Protein AF-T1BTX2-F1 (afdb_monomer)

Secondary structure (DSSP, 8-state):
--HHHHHHTT---SSHHHHHHHHHHHHHHHHHHHHHHHHHH-TTS----SSBTTBS-TTS-SSHHHHHHHHHHHHHHHHHHHHHHHTT--TT--SSSPP-TT--HHHHHHHGGGHHHHHHHHHHHHHT----HHHHEEE-TTS-EEE-HHHHHHHHHHHHHHHT-EEEETTEEEEHHHHHHHHHHHHHHHHHS--S----------S-SS---HHHHHHHHH--HHHHHHTT--HHHHHHHHHHHHTT------HHHHTTSPPGGG--

Structure (mmCIF, N/CA/C/O backbone):
data_AF-T1BTX2-F1
#
_entry.id   AF-T1BTX2-F1
#
loop_
_atom_site.group_PDB
_atom_site.id
_atom_site.type_symbol
_atom_site.label_atom_id
_atom_site.label_alt_id
_atom_site.label_comp_id
_atom_site.label_asym_id
_atom_site.label_entity_id
_atom_site.label_seq_id
_atom_site.pdbx_PDB_ins_code
_atom_site.Cartn_x
_atom_site.Cartn_y
_atom_site.Cartn_z
_atom_site.occupancy
_atom_site.B_iso_or_equiv
_atom_site.auth_seq_id
_atom_site.auth_comp_id
_atom_site.auth_asym_id
_atom_site.auth_atom_id
_atom_site.pdbx_PDB_model_num
ATOM 1 N N . PRO A 1 1 ? 11.830 22.359 9.819 1.00 50.19 1 PRO A N 1
ATOM 2 C CA . PRO A 1 1 ? 10.541 22.215 9.101 1.00 50.19 1 PRO A CA 1
ATOM 3 C C . PRO A 1 1 ? 10.500 20.885 8.342 1.00 50.19 1 PRO A C 1
ATOM 5 O O . PRO A 1 1 ? 11.459 20.567 7.645 1.00 50.19 1 PRO A O 1
ATOM 8 N N . ASP A 1 2 ? 9.433 20.107 8.525 1.00 67.69 2 ASP A N 1
ATOM 9 C CA . ASP A 1 2 ? 9.176 18.880 7.763 1.00 67.69 2 ASP A CA 1
ATOM 10 C C . ASP A 1 2 ? 9.224 19.206 6.252 1.00 67.69 2 ASP A C 1
ATOM 12 O O . ASP A 1 2 ? 8.459 20.069 5.803 1.00 67.69 2 ASP A O 1
ATOM 16 N N . PRO A 1 3 ? 10.144 18.601 5.473 1.00 63.97 3 PRO A N 1
ATOM 17 C CA . PRO A 1 3 ? 10.331 18.930 4.060 1.00 63.97 3 PRO A CA 1
ATOM 18 C C . PRO A 1 3 ? 9.060 18.709 3.232 1.00 63.97 3 PRO A C 1
ATOM 20 O O . PRO A 1 3 ? 8.871 19.397 2.233 1.00 63.97 3 PRO A O 1
ATOM 23 N N . ILE A 1 4 ? 8.170 17.812 3.667 1.00 68.81 4 ILE A N 1
ATOM 24 C CA . ILE A 1 4 ? 6.889 17.549 3.009 1.00 68.81 4 ILE A CA 1
ATOM 25 C C . ILE A 1 4 ? 5.902 18.689 3.288 1.00 68.81 4 ILE A C 1
ATOM 27 O O . ILE A 1 4 ? 5.251 19.185 2.370 1.00 68.81 4 ILE A O 1
ATOM 31 N N . ARG A 1 5 ? 5.830 19.167 4.539 1.00 65.12 5 ARG A N 1
ATOM 32 C CA . ARG A 1 5 ? 4.957 20.297 4.910 1.00 65.12 5 ARG A CA 1
ATOM 33 C C . ARG A 1 5 ? 5.366 21.597 4.225 1.00 65.12 5 ARG A C 1
ATOM 35 O O . ARG A 1 5 ? 4.498 22.367 3.841 1.00 65.12 5 ARG A O 1
ATOM 42 N N . LYS A 1 6 ? 6.667 21.808 4.014 1.00 69.88 6 LYS A N 1
ATOM 43 C CA . LYS A 1 6 ? 7.180 22.993 3.315 1.00 69.88 6 LYS A CA 1
ATOM 44 C C . LYS A 1 6 ? 6.736 23.050 1.843 1.00 69.88 6 LYS A C 1
ATOM 46 O O . LYS A 1 6 ? 6.407 24.118 1.346 1.00 69.88 6 LYS A O 1
ATOM 51 N N . GLU A 1 7 ? 6.703 21.914 1.147 1.00 66.75 7 GLU A N 1
ATOM 52 C CA . GLU A 1 7 ? 6.254 21.830 -0.259 1.00 66.75 7 GLU A CA 1
ATOM 53 C C . GLU A 1 7 ? 4.725 21.979 -0.405 1.00 66.75 7 GLU A C 1
ATOM 55 O O . GLU A 1 7 ? 4.222 22.434 -1.435 1.00 66.75 7 GLU A O 1
ATOM 60 N N . ALA A 1 8 ? 3.978 21.648 0.651 1.00 61.34 8 ALA A N 1
ATOM 61 C CA . ALA A 1 8 ? 2.526 21.793 0.723 1.00 61.34 8 ALA A CA 1
ATOM 62 C C . ALA A 1 8 ? 2.047 23.260 0.804 1.00 61.34 8 ALA A C 1
ATOM 64 O O . ALA A 1 8 ? 0.954 23.576 0.336 1.00 61.34 8 ALA A O 1
ATOM 65 N N . GLU A 1 9 ? 2.842 24.177 1.359 1.00 59.62 9 GLU A N 1
ATOM 66 C CA . GLU A 1 9 ? 2.422 25.565 1.632 1.00 59.62 9 GLU A CA 1
ATOM 67 C C . GLU A 1 9 ? 2.094 26.382 0.364 1.00 59.62 9 GLU A C 1
ATOM 69 O O . GLU A 1 9 ? 1.287 27.307 0.417 1.00 59.62 9 GLU A O 1
ATOM 74 N N . GLY A 1 10 ? 2.662 26.026 -0.794 1.00 56.59 10 GLY A N 1
ATOM 75 C CA . GLY A 1 10 ? 2.551 26.811 -2.030 1.00 56.59 10 GLY A CA 1
ATOM 76 C C . GLY A 1 10 ? 1.321 26.546 -2.909 1.00 56.59 10 GLY A C 1
ATOM 77 O O . GLY A 1 10 ? 1.318 26.998 -4.055 1.00 56.59 10 GLY A O 1
ATOM 78 N N . SER A 1 11 ? 0.337 25.766 -2.450 1.00 58.44 11 SER A N 1
ATOM 79 C CA . SER A 1 11 ? -0.834 25.365 -3.258 1.00 58.44 11 SER A CA 1
ATOM 80 C C . SER A 1 11 ? -2.127 25.538 -2.455 1.00 58.44 11 SER A C 1
ATOM 82 O O . SER A 1 11 ? -2.789 24.570 -2.096 1.00 58.44 11 SER A O 1
ATOM 84 N N . GLN A 1 12 ? -2.455 26.782 -2.105 1.00 57.47 12 GLN A N 1
ATOM 85 C CA . GLN A 1 12 ? -3.743 27.120 -1.499 1.00 57.47 12 GLN A CA 1
ATOM 86 C C . GLN A 1 12 ? -4.702 27.571 -2.601 1.00 57.47 12 GLN A C 1
ATOM 88 O O . GLN A 1 12 ? -4.530 28.638 -3.181 1.00 57.47 12 GLN A O 1
ATOM 93 N N . GLY A 1 13 ? -5.694 26.740 -2.899 1.00 65.62 13 GLY A N 1
ATOM 94 C CA . GLY A 1 13 ? -6.750 27.036 -3.860 1.00 65.62 13 GLY A CA 1
ATOM 95 C C . GLY A 1 13 ? -8.019 26.261 -3.521 1.00 65.62 13 GLY A C 1
ATOM 96 O O . GLY A 1 13 ? -8.003 25.372 -2.669 1.00 65.62 13 GLY A O 1
ATOM 97 N N . THR A 1 14 ? -9.136 26.640 -4.138 1.00 77.62 14 THR A N 1
ATOM 98 C CA . THR A 1 14 ? -10.467 26.072 -3.859 1.00 77.62 14 THR A CA 1
ATOM 99 C C . THR A 1 14 ? -10.952 25.115 -4.948 1.00 77.62 14 THR A C 1
ATOM 101 O O . THR A 1 14 ? -12.032 24.542 -4.809 1.00 77.62 14 THR A O 1
ATOM 104 N N . SER A 1 15 ? -10.181 24.921 -6.026 1.00 86.00 15 SER A N 1
ATOM 105 C CA . SER A 1 15 ? -10.555 24.027 -7.124 1.00 86.00 15 SER A CA 1
ATOM 106 C C . SER A 1 15 ? -10.013 22.603 -6.943 1.00 86.00 15 SER A C 1
ATOM 108 O O . SER A 1 15 ? -8.996 22.373 -6.286 1.00 86.00 15 SER A O 1
ATOM 110 N N . LEU A 1 16 ? -10.652 21.626 -7.599 1.00 84.69 16 LEU A N 1
ATOM 111 C CA . LEU A 1 16 ? -10.143 20.246 -7.674 1.00 84.69 16 LEU A CA 1
ATOM 112 C C . LEU A 1 16 ? -8.751 20.170 -8.316 1.00 84.69 16 LEU A C 1
ATOM 114 O O . LEU A 1 16 ? -7.944 19.313 -7.960 1.00 84.69 16 LEU A O 1
ATOM 118 N N . ASN A 1 17 ? -8.451 21.072 -9.254 1.00 84.88 17 ASN A N 1
ATOM 119 C CA . ASN A 1 17 ? -7.135 21.132 -9.874 1.00 84.88 17 ASN A CA 1
ATOM 120 C C . ASN A 1 17 ? -6.063 21.578 -8.868 1.00 84.88 17 ASN A C 1
ATOM 122 O O . ASN A 1 17 ? -4.982 20.998 -8.839 1.00 84.88 17 ASN A O 1
ATOM 126 N N . ASP A 1 18 ? -6.380 22.537 -7.994 1.00 85.31 18 ASP A N 1
ATOM 127 C CA . ASP A 1 18 ? -5.461 22.981 -6.939 1.00 85.31 18 ASP A CA 1
ATOM 128 C C . ASP A 1 18 ? -5.157 21.846 -5.956 1.00 85.31 18 ASP A C 1
ATOM 130 O O . ASP A 1 18 ? -3.999 21.650 -5.584 1.00 85.31 18 ASP A O 1
ATOM 134 N N . LEU A 1 19 ? -6.169 21.040 -5.605 1.00 84.88 19 LEU A N 1
ATOM 135 C CA . LEU A 1 19 ? -5.993 19.848 -4.772 1.00 84.88 19 LEU A CA 1
ATOM 136 C C . LEU A 1 19 ? -5.048 18.826 -5.426 1.00 84.88 19 LEU A C 1
ATOM 138 O O . LEU A 1 19 ? -4.147 18.312 -4.768 1.00 84.88 19 LEU A O 1
ATOM 142 N N . ARG A 1 20 ? -5.199 18.571 -6.730 1.00 83.00 20 ARG A N 1
ATOM 143 C CA . ARG A 1 20 ? -4.320 17.653 -7.481 1.00 83.00 20 ARG A CA 1
ATOM 144 C C . ARG A 1 20 ? -2.894 18.191 -7.617 1.00 83.00 20 ARG A C 1
ATOM 146 O O . ARG A 1 20 ? -1.934 17.422 -7.579 1.00 83.00 20 ARG A O 1
ATOM 153 N N . VAL A 1 21 ? -2.725 19.508 -7.757 1.00 85.75 21 VAL A N 1
ATOM 154 C CA . VAL A 1 21 ? -1.400 20.154 -7.756 1.00 85.75 21 VAL A CA 1
ATOM 155 C C . VAL A 1 21 ? -0.743 20.029 -6.382 1.00 85.75 21 VAL A C 1
ATOM 157 O O . VAL A 1 21 ? 0.436 19.675 -6.301 1.00 85.75 21 VAL A O 1
ATOM 160 N N . TYR A 1 22 ? -1.503 20.268 -5.312 1.00 85.38 22 TYR A N 1
ATOM 161 C CA . TYR A 1 22 ? -1.050 20.075 -3.938 1.00 85.38 22 TYR A CA 1
ATOM 162 C C . TYR A 1 22 ? -0.587 18.629 -3.706 1.00 85.38 22 TYR A C 1
ATOM 164 O O . TYR A 1 22 ? 0.548 18.402 -3.280 1.00 85.38 22 TYR A O 1
ATOM 172 N N . GLU A 1 23 ? -1.421 17.652 -4.071 1.00 85.81 23 GLU A N 1
ATOM 173 C CA . GLU A 1 23 ? -1.110 16.222 -3.992 1.00 85.81 23 GLU A CA 1
ATOM 174 C C . GLU A 1 23 ? 0.181 15.884 -4.751 1.00 85.81 23 GLU A C 1
ATOM 176 O O . GLU A 1 23 ? 1.073 15.228 -4.212 1.00 85.81 23 GLU A O 1
ATOM 181 N N . ALA A 1 24 ? 0.339 16.388 -5.980 1.00 85.19 24 ALA A N 1
ATOM 182 C CA . ALA A 1 24 ? 1.518 16.126 -6.798 1.00 85.19 24 ALA A CA 1
ATOM 183 C C . ALA A 1 24 ? 2.822 16.638 -6.157 1.00 85.19 24 ALA A C 1
ATOM 185 O O . ALA A 1 24 ? 3.841 15.940 -6.222 1.00 85.19 24 ALA A O 1
ATOM 186 N N . ARG A 1 25 ? 2.804 17.822 -5.526 1.00 87.00 25 ARG A N 1
ATOM 187 C CA . ARG A 1 25 ? 3.972 18.386 -4.822 1.00 87.00 25 ARG A CA 1
ATOM 188 C C . ARG A 1 25 ? 4.313 17.591 -3.566 1.00 87.00 25 ARG A C 1
ATOM 190 O O . ARG A 1 25 ? 5.469 17.213 -3.371 1.00 87.00 25 ARG A O 1
ATOM 197 N N . VAL A 1 26 ? 3.303 17.256 -2.761 1.00 88.44 26 VAL A N 1
ATOM 198 C CA . VAL A 1 26 ? 3.467 16.408 -1.570 1.00 88.44 26 VAL A CA 1
ATOM 199 C C . VAL A 1 26 ? 4.025 15.038 -1.957 1.00 88.44 26 VAL A C 1
ATOM 201 O O . VAL A 1 26 ? 4.984 14.565 -1.348 1.00 88.44 26 VAL A O 1
ATOM 204 N N . ALA A 1 27 ? 3.503 14.430 -3.023 1.00 88.38 27 ALA A N 1
ATOM 205 C CA . ALA A 1 27 ? 3.998 13.164 -3.543 1.00 88.38 27 ALA A CA 1
ATOM 206 C C . ALA A 1 27 ? 5.461 13.266 -4.006 1.00 88.38 27 ALA A C 1
ATOM 208 O O . ALA A 1 27 ? 6.251 12.362 -3.737 1.00 88.38 27 ALA A O 1
ATOM 209 N N . GLN A 1 28 ? 5.858 14.354 -4.674 1.00 87.56 28 GLN A N 1
ATOM 210 C CA . GLN A 1 28 ? 7.248 14.561 -5.092 1.00 87.56 28 GLN A CA 1
ATOM 211 C C . GLN A 1 28 ? 8.202 14.608 -3.890 1.00 87.56 28 GLN A C 1
ATOM 213 O O . GLN A 1 28 ? 9.242 13.942 -3.907 1.00 87.56 28 GLN A O 1
ATOM 218 N N . ALA A 1 29 ? 7.834 15.348 -2.841 1.00 89.50 29 ALA A N 1
ATOM 219 C CA . ALA A 1 29 ? 8.600 15.408 -1.600 1.00 89.50 29 ALA A CA 1
ATOM 220 C C . ALA A 1 29 ? 8.673 14.032 -0.918 1.00 89.50 29 ALA A C 1
ATOM 222 O O . ALA A 1 29 ? 9.761 13.566 -0.575 1.00 89.50 29 ALA A O 1
ATOM 223 N N . HIS A 1 30 ? 7.534 13.342 -0.806 1.00 91.81 30 HIS A N 1
ATOM 224 C CA . HIS A 1 30 ? 7.451 11.997 -0.243 1.00 91.81 30 HIS A CA 1
ATOM 225 C C . HIS A 1 30 ? 8.377 11.015 -0.972 1.00 91.81 30 HIS A C 1
ATOM 227 O O . HIS A 1 30 ? 9.208 10.369 -0.339 1.00 91.81 30 HIS A O 1
ATOM 233 N N . TRP A 1 31 ? 8.305 10.934 -2.305 1.00 92.75 31 TRP A N 1
ATOM 234 C CA . TRP A 1 31 ? 9.119 9.989 -3.077 1.00 92.75 31 TRP A CA 1
ATOM 235 C C . TRP A 1 31 ? 10.616 10.288 -3.011 1.00 92.75 31 TRP A C 1
ATOM 237 O O . TRP A 1 31 ? 11.418 9.355 -3.081 1.00 92.75 31 TRP A O 1
ATOM 247 N N . LYS A 1 32 ? 11.001 11.556 -2.829 1.00 91.31 32 LYS A N 1
ATOM 248 C CA . LYS A 1 32 ? 12.395 11.949 -2.595 1.00 91.31 32 LYS A CA 1
ATOM 249 C C . LYS A 1 32 ? 12.916 11.403 -1.265 1.00 91.31 32 LYS A C 1
ATOM 251 O O . LYS A 1 32 ? 14.020 10.866 -1.224 1.00 91.31 32 LYS A O 1
ATOM 256 N N . GLU A 1 33 ? 12.137 11.511 -0.191 1.00 92.12 33 GLU A N 1
ATOM 257 C CA . GLU A 1 33 ? 12.515 10.962 1.118 1.00 92.12 33 GLU A CA 1
ATOM 258 C C . GLU A 1 33 ? 12.440 9.427 1.135 1.00 92.12 33 GLU A C 1
ATOM 260 O O . GLU A 1 33 ? 13.355 8.762 1.625 1.00 92.12 33 GLU A O 1
ATOM 265 N N . TYR A 1 34 ? 11.423 8.845 0.494 1.00 93.75 34 TYR A N 1
ATOM 266 C CA . TYR A 1 34 ? 11.293 7.398 0.316 1.00 93.75 34 TYR A CA 1
ATOM 267 C C . TYR A 1 34 ? 12.508 6.808 -0.415 1.00 93.75 34 TYR A C 1
ATOM 269 O O . TYR A 1 34 ? 13.035 5.770 -0.017 1.00 93.75 34 TYR A O 1
ATOM 277 N N . ALA A 1 35 ? 13.013 7.490 -1.450 1.00 94.06 35 ALA A N 1
ATOM 278 C CA . ALA A 1 35 ? 14.204 7.054 -2.173 1.00 94.06 35 ALA A CA 1
ATOM 279 C C . ALA A 1 35 ? 15.451 6.990 -1.281 1.00 94.06 35 ALA A C 1
ATOM 281 O O . ALA A 1 35 ? 16.232 6.047 -1.406 1.00 94.06 35 ALA A O 1
ATOM 282 N N . LYS A 1 36 ? 15.616 7.924 -0.334 1.00 93.31 36 LYS A N 1
ATOM 283 C CA . LYS A 1 36 ? 16.716 7.870 0.645 1.00 93.31 36 LYS A CA 1
ATOM 284 C C . LYS A 1 36 ? 16.598 6.642 1.546 1.00 93.31 36 LYS A C 1
ATOM 286 O O . LYS A 1 36 ? 17.591 5.948 1.752 1.00 93.31 36 LYS A O 1
ATOM 291 N N . ALA A 1 37 ? 15.391 6.338 2.031 1.00 91.94 37 ALA A N 1
ATOM 292 C CA . ALA A 1 37 ? 15.144 5.145 2.842 1.00 91.94 37 ALA A CA 1
ATOM 293 C C . ALA A 1 37 ? 15.455 3.857 2.059 1.00 91.94 37 ALA A C 1
ATOM 295 O O . ALA A 1 37 ? 16.149 2.970 2.555 1.00 91.94 37 ALA A O 1
ATOM 296 N N . VAL A 1 38 ? 15.013 3.773 0.801 1.00 93.81 38 VAL A N 1
ATOM 297 C CA . VAL A 1 38 ? 15.314 2.633 -0.076 1.00 93.81 38 VAL A CA 1
ATOM 298 C C . VAL A 1 38 ? 16.811 2.519 -0.361 1.00 93.81 38 VAL A C 1
ATOM 300 O O . VAL A 1 38 ? 17.340 1.410 -0.328 1.00 93.81 38 VAL A O 1
ATOM 303 N N . ALA A 1 39 ? 17.511 3.627 -0.611 1.00 92.81 39 ALA A N 1
ATOM 304 C CA . ALA A 1 39 ? 18.953 3.628 -0.845 1.00 92.81 39 ALA A CA 1
ATOM 305 C C . ALA A 1 39 ? 19.735 3.155 0.390 1.00 92.81 39 ALA A C 1
ATOM 307 O O . ALA A 1 39 ? 20.673 2.374 0.244 1.00 92.81 39 ALA A O 1
ATOM 308 N N . ALA A 1 40 ? 19.313 3.554 1.594 1.00 91.06 40 ALA A N 1
ATOM 309 C CA . ALA A 1 40 ? 19.913 3.095 2.846 1.00 91.06 40 ALA A CA 1
ATOM 310 C C . ALA A 1 40 ? 19.723 1.582 3.061 1.00 91.06 40 ALA A C 1
ATOM 312 O O . ALA A 1 40 ? 20.655 0.888 3.456 1.00 91.06 40 ALA A O 1
ATOM 313 N N . LEU A 1 41 ? 18.534 1.051 2.757 1.00 88.81 41 LEU A N 1
ATOM 314 C CA . LEU A 1 41 ? 18.230 -0.377 2.918 1.00 88.81 41 LEU A CA 1
ATOM 315 C C . LEU A 1 41 ? 18.830 -1.244 1.803 1.00 88.81 41 LEU A C 1
ATOM 317 O O . LEU A 1 41 ? 19.240 -2.382 2.033 1.00 88.81 41 LEU A O 1
ATOM 321 N N . ARG A 1 42 ? 18.838 -0.736 0.569 1.00 87.38 42 ARG A N 1
ATOM 322 C CA . ARG A 1 42 ? 19.261 -1.438 -0.648 1.00 87.38 42 ARG A CA 1
ATOM 323 C C . ARG A 1 42 ? 19.978 -0.465 -1.600 1.00 87.38 42 ARG A C 1
ATOM 325 O O . ARG A 1 42 ? 19.375 -0.017 -2.582 1.00 87.38 42 ARG A O 1
ATOM 332 N N . PRO A 1 43 ? 21.290 -0.222 -1.408 1.00 84.75 43 PRO A N 1
ATOM 333 C CA . PRO A 1 43 ? 22.060 0.730 -2.221 1.00 84.75 43 PRO A CA 1
ATOM 334 C C . PRO A 1 43 ? 22.050 0.437 -3.729 1.00 84.75 43 PRO A C 1
ATOM 336 O O . PRO A 1 43 ? 22.130 1.342 -4.550 1.00 84.75 43 PRO A O 1
ATOM 339 N N . LYS A 1 44 ? 21.907 -0.839 -4.114 1.00 84.25 44 LYS A N 1
ATOM 340 C CA . LYS A 1 44 ? 21.854 -1.300 -5.515 1.00 84.25 44 LYS A CA 1
ATOM 341 C C . LYS A 1 44 ? 20.425 -1.528 -6.033 1.00 84.25 44 LYS A C 1
ATOM 343 O O . LYS A 1 44 ? 20.227 -2.294 -6.975 1.00 84.25 44 LYS A O 1
ATOM 348 N N . SER A 1 45 ? 19.416 -0.922 -5.404 1.00 83.75 45 SER A N 1
ATOM 349 C CA . SER A 1 45 ? 18.011 -1.049 -5.827 1.00 83.75 45 SER A CA 1
ATOM 350 C C . SER A 1 45 ? 17.747 -0.411 -7.195 1.00 83.75 45 SER A C 1
ATOM 352 O O . SER A 1 45 ? 16.953 -0.942 -7.972 1.00 83.75 45 SER A O 1
ATOM 354 N N . GLY A 1 46 ? 18.436 0.696 -7.499 1.00 85.94 46 GLY A N 1
ATOM 355 C CA . GLY A 1 46 ? 18.188 1.511 -8.690 1.00 85.94 46 GLY A CA 1
ATOM 356 C C . GLY A 1 46 ? 16.915 2.361 -8.602 1.00 85.94 46 GLY A C 1
ATOM 357 O O . GLY A 1 46 ? 16.506 2.935 -9.606 1.00 85.94 46 GLY A O 1
ATOM 358 N N . PHE A 1 47 ? 16.283 2.438 -7.426 1.00 91.00 47 PHE A N 1
ATOM 359 C CA . PHE A 1 47 ? 15.092 3.255 -7.213 1.00 91.00 47 PHE A CA 1
ATOM 360 C C . PHE A 1 47 ? 15.480 4.724 -7.012 1.00 91.00 47 PHE A C 1
ATOM 362 O O . PHE A 1 47 ? 16.208 5.054 -6.078 1.00 91.00 47 PHE A O 1
ATOM 369 N N . VAL A 1 48 ? 14.973 5.599 -7.882 1.00 87.31 48 VAL A N 1
ATOM 370 C CA . VAL A 1 48 ? 15.207 7.054 -7.817 1.00 87.31 48 VAL A CA 1
ATOM 371 C C . VAL A 1 48 ? 13.930 7.794 -7.435 1.00 87.31 48 VAL A C 1
ATOM 373 O O . VAL A 1 48 ? 13.950 8.669 -6.576 1.00 87.31 48 VAL A O 1
ATOM 376 N N . SER A 1 49 ? 12.811 7.456 -8.076 1.00 89.00 49 SER A N 1
ATOM 377 C CA . SER A 1 49 ? 11.492 7.990 -7.744 1.00 89.00 49 SER A CA 1
ATOM 378 C C . SER A 1 49 ? 10.390 7.104 -8.337 1.00 89.00 49 SER A C 1
ATOM 380 O O . SER A 1 49 ? 10.666 6.153 -9.076 1.00 89.00 49 SER A O 1
ATOM 382 N N . ARG A 1 50 ? 9.126 7.433 -8.049 1.00 86.06 50 ARG A N 1
ATOM 383 C CA . ARG A 1 50 ? 7.957 6.757 -8.627 1.00 86.06 50 ARG A CA 1
ATOM 384 C C . ARG A 1 50 ? 7.805 6.976 -10.138 1.00 86.06 50 ARG A C 1
ATOM 386 O O . ARG A 1 50 ? 7.337 6.077 -10.833 1.00 86.06 50 ARG A O 1
ATOM 393 N N . ARG A 1 51 ? 8.201 8.153 -10.641 1.00 72.56 51 ARG A N 1
ATOM 394 C CA . ARG A 1 51 ? 8.193 8.505 -12.071 1.00 72.56 51 ARG A CA 1
ATOM 395 C C . ARG A 1 51 ? 9.611 8.416 -12.633 1.00 72.56 51 ARG A C 1
ATOM 397 O O . ARG A 1 51 ? 10.536 9.025 -12.100 1.00 72.56 51 ARG A O 1
ATOM 404 N N . SER A 1 52 ? 9.794 7.686 -13.730 1.00 56.56 52 SER A N 1
ATOM 405 C CA . SER A 1 52 ? 11.046 7.757 -14.487 1.00 56.56 52 SER A CA 1
ATOM 406 C C . SER A 1 52 ? 10.938 8.890 -15.514 1.00 56.56 52 SER A C 1
ATOM 408 O O . SER A 1 52 ? 9.966 8.906 -16.268 1.00 56.56 52 SER A O 1
ATOM 410 N N . PRO A 1 53 ? 11.910 9.815 -15.601 1.00 48.84 53 PRO A N 1
ATOM 411 C CA . PRO A 1 53 ? 11.923 10.859 -16.630 1.00 48.84 53 PRO A CA 1
ATOM 412 C C . PRO A 1 53 ? 11.854 10.302 -18.061 1.00 48.84 53 PRO A C 1
ATOM 414 O O . PRO A 1 53 ? 11.319 10.954 -18.949 1.00 48.84 53 PRO A O 1
ATOM 417 N N . GLN A 1 54 ? 12.347 9.078 -18.283 1.00 47.72 54 GLN A N 1
ATOM 418 C CA . GLN A 1 54 ? 12.290 8.399 -19.579 1.00 47.72 54 GLN A CA 1
ATOM 419 C C . GLN A 1 54 ? 10.947 7.703 -19.870 1.00 47.72 54 GLN A C 1
ATOM 421 O O . GLN A 1 54 ? 10.739 7.252 -20.996 1.00 47.72 54 GLN A O 1
ATOM 426 N N . ARG A 1 55 ? 10.037 7.552 -18.892 1.00 53.66 55 ARG A N 1
ATOM 427 C CA . ARG A 1 55 ? 8.780 6.795 -19.054 1.00 53.66 55 ARG A CA 1
ATOM 428 C C . ARG A 1 55 ? 7.626 7.471 -18.322 1.00 53.66 55 ARG A C 1
ATOM 430 O O . ARG A 1 55 ? 7.535 7.436 -17.100 1.00 53.66 55 ARG A O 1
ATOM 437 N N . SER A 1 56 ? 6.710 8.036 -19.104 1.00 46.84 56 SER A N 1
ATOM 438 C CA . SER A 1 56 ? 5.594 8.872 -18.635 1.00 46.84 56 SER A CA 1
ATOM 439 C C . SER A 1 56 ? 4.567 8.139 -17.743 1.00 46.84 56 SER A C 1
ATOM 441 O O . SER A 1 56 ? 3.839 8.789 -16.997 1.00 46.84 56 SER A O 1
ATOM 443 N N . TRP A 1 57 ? 4.526 6.799 -17.752 1.00 55.62 57 TRP A N 1
ATOM 444 C CA . TRP A 1 57 ? 3.518 6.015 -17.025 1.00 55.62 57 TRP A CA 1
ATOM 445 C C . TRP A 1 57 ? 4.088 5.255 -15.820 1.00 55.62 57 TRP A C 1
ATOM 447 O O . TRP A 1 57 ? 4.948 4.386 -15.970 1.00 55.62 57 TRP A O 1
ATOM 457 N N . ASN A 1 58 ? 3.498 5.484 -14.641 1.00 56.25 58 ASN A N 1
ATOM 458 C CA . ASN A 1 58 ? 3.820 4.812 -13.369 1.00 56.25 58 ASN A CA 1
ATOM 459 C C . ASN A 1 58 ? 3.722 3.269 -13.426 1.00 56.25 58 ASN A C 1
ATOM 461 O O . ASN A 1 58 ? 4.333 2.570 -12.613 1.00 56.25 58 ASN A O 1
ATOM 465 N N . ASN A 1 59 ? 2.983 2.728 -14.401 1.00 57.88 59 ASN A N 1
ATOM 466 C CA . ASN A 1 59 ? 2.778 1.287 -14.591 1.00 57.88 59 ASN A CA 1
ATOM 467 C C . ASN A 1 59 ? 3.962 0.600 -15.300 1.00 57.88 59 ASN A C 1
ATOM 469 O O . ASN A 1 59 ? 4.033 -0.628 -15.345 1.00 57.88 59 ASN A O 1
ATOM 473 N N . SER A 1 60 ? 4.924 1.375 -15.806 1.00 66.56 60 SER A N 1
ATOM 474 C CA . SER A 1 60 ? 6.135 0.878 -16.465 1.00 66.56 60 SER A CA 1
ATOM 475 C C . SER A 1 60 ? 7.307 0.860 -15.485 1.00 66.56 60 SER A C 1
ATOM 477 O O . SER A 1 60 ? 8.178 1.728 -15.518 1.00 66.56 60 SER A O 1
ATOM 479 N N . ALA A 1 61 ? 7.318 -0.117 -14.574 1.00 76.94 61 ALA A N 1
ATOM 480 C CA . ALA A 1 61 ? 8.369 -0.234 -13.566 1.00 76.94 61 ALA A CA 1
ATOM 481 C C . ALA A 1 61 ? 9.747 -0.454 -14.216 1.00 76.94 61 ALA A C 1
ATOM 483 O O . ALA A 1 61 ? 9.972 -1.460 -14.889 1.00 76.94 61 ALA A O 1
ATOM 484 N N . ALA A 1 62 ? 10.674 0.480 -13.995 1.00 83.38 62 ALA A N 1
ATOM 485 C CA . ALA A 1 62 ? 12.063 0.375 -14.449 1.00 83.38 62 ALA A CA 1
ATOM 486 C C . ALA A 1 62 ? 12.965 -0.360 -13.438 1.00 83.38 62 ALA A C 1
ATOM 488 O O . ALA A 1 62 ? 14.064 -0.802 -13.773 1.00 83.38 62 ALA A O 1
ATOM 489 N N . ASP A 1 63 ? 12.492 -0.522 -12.202 1.00 90.44 63 ASP A N 1
ATOM 490 C CA . ASP A 1 63 ? 13.234 -1.125 -11.104 1.00 90.44 63 ASP A CA 1
ATOM 491 C C . ASP A 1 63 ? 12.346 -2.054 -10.244 1.00 90.44 63 ASP A C 1
ATOM 493 O O . ASP A 1 63 ? 11.113 -1.959 -10.278 1.00 90.44 63 ASP A O 1
ATOM 497 N N . PRO A 1 64 ? 12.961 -2.973 -9.474 1.00 92.94 64 PRO A N 1
ATOM 498 C CA . PRO A 1 64 ? 12.255 -3.893 -8.585 1.00 92.94 64 PRO A CA 1
ATOM 499 C C . PRO A 1 64 ? 11.340 -3.218 -7.560 1.00 92.94 64 PRO A C 1
ATOM 501 O O . PRO A 1 64 ? 10.268 -3.747 -7.275 1.00 92.94 64 PRO A O 1
ATOM 504 N N . THR A 1 65 ? 11.727 -2.062 -7.016 1.00 94.88 65 THR A N 1
ATOM 505 C CA . THR A 1 65 ? 10.943 -1.360 -5.992 1.00 94.88 65 THR A CA 1
ATOM 506 C C . THR A 1 65 ? 9.655 -0.808 -6.591 1.00 94.88 65 THR A C 1
ATOM 508 O O . THR A 1 65 ? 8.580 -1.052 -6.050 1.00 94.88 65 THR A O 1
ATOM 511 N N . ASN A 1 66 ? 9.727 -0.156 -7.754 1.00 94.12 66 ASN A N 1
ATOM 512 C CA . ASN A 1 66 ? 8.540 0.280 -8.488 1.00 94.12 66 ASN A CA 1
ATOM 513 C C . ASN A 1 66 ? 7.650 -0.903 -8.908 1.00 94.12 66 ASN A C 1
ATOM 515 O O . ASN A 1 66 ? 6.427 -0.781 -8.875 1.00 94.12 66 ASN A O 1
ATOM 519 N N . ALA A 1 67 ? 8.227 -2.058 -9.257 1.00 94.31 67 ALA A N 1
ATOM 520 C CA . ALA A 1 67 ? 7.446 -3.257 -9.571 1.00 94.31 67 ALA A CA 1
ATOM 521 C C . ALA A 1 67 ? 6.678 -3.786 -8.344 1.00 94.31 67 ALA A C 1
ATOM 523 O O . ALA A 1 67 ? 5.511 -4.158 -8.465 1.00 94.31 67 ALA A O 1
ATOM 524 N N . LEU A 1 68 ? 7.307 -3.777 -7.163 1.00 96.50 68 LEU A N 1
ATOM 525 C CA . LEU A 1 68 ? 6.659 -4.127 -5.895 1.00 96.50 68 LEU A CA 1
ATOM 526 C C . LEU A 1 68 ? 5.551 -3.127 -5.535 1.00 96.50 68 LEU A C 1
ATOM 528 O O . LEU A 1 68 ? 4.448 -3.549 -5.203 1.00 96.50 68 LEU A O 1
ATOM 532 N N . LEU A 1 69 ? 5.814 -1.820 -5.656 1.00 96.62 69 LEU A N 1
ATOM 533 C CA . LEU A 1 69 ? 4.823 -0.768 -5.402 1.00 96.62 69 LEU A CA 1
ATOM 534 C C . LEU A 1 69 ? 3.613 -0.898 -6.337 1.00 96.62 69 LEU A C 1
ATOM 536 O O . LEU A 1 69 ? 2.484 -0.907 -5.861 1.00 96.62 69 LEU A O 1
ATOM 540 N N . ASN A 1 70 ? 3.830 -1.071 -7.648 1.00 94.75 70 ASN A N 1
ATOM 541 C CA . ASN A 1 70 ? 2.754 -1.285 -8.627 1.00 94.75 70 ASN A CA 1
ATOM 542 C C . ASN A 1 70 ? 1.854 -2.453 -8.225 1.00 94.75 70 ASN A C 1
ATOM 544 O O . ASN A 1 70 ? 0.630 -2.331 -8.219 1.00 94.75 70 ASN A O 1
ATOM 548 N N . TYR A 1 71 ? 2.474 -3.582 -7.881 1.00 96.38 71 TYR A N 1
ATOM 549 C CA . TYR A 1 71 ? 1.746 -4.782 -7.501 1.00 96.38 71 TYR A CA 1
ATOM 550 C C . TYR A 1 71 ? 0.971 -4.583 -6.194 1.00 96.38 71 TYR A C 1
ATOM 552 O O . TYR A 1 71 ? -0.205 -4.924 -6.117 1.00 96.38 71 TYR A O 1
ATOM 560 N N . GLY A 1 72 ? 1.600 -3.981 -5.181 1.00 97.50 72 GLY A N 1
ATOM 561 C CA . GLY A 1 72 ? 0.957 -3.709 -3.899 1.00 97.50 72 GLY A CA 1
ATOM 562 C C . GLY A 1 72 ? -0.213 -2.730 -4.006 1.00 97.50 72 GLY A C 1
ATOM 563 O O . GLY A 1 72 ? -1.267 -2.987 -3.431 1.00 97.50 72 GLY A O 1
ATOM 564 N N . TYR A 1 73 ? -0.078 -1.661 -4.796 1.00 96.81 73 TYR A N 1
ATOM 565 C CA . TYR A 1 73 ? -1.184 -0.735 -5.045 1.00 96.81 73 TYR A CA 1
ATOM 566 C C . TYR A 1 73 ? -2.324 -1.388 -5.821 1.00 96.81 73 TYR A C 1
ATOM 568 O O . TYR A 1 73 ? -3.473 -1.119 -5.510 1.00 96.81 73 TYR A O 1
ATOM 576 N N . SER A 1 74 ? -2.032 -2.303 -6.751 1.00 95.50 74 SER A N 1
ATOM 577 C CA . SER A 1 74 ? -3.084 -3.055 -7.453 1.00 95.50 74 SER A CA 1
ATOM 578 C C . SER A 1 74 ? -3.903 -3.928 -6.488 1.00 95.50 74 SER A C 1
ATOM 580 O O . SER A 1 74 ? -5.111 -4.086 -6.652 1.00 95.50 74 SER A O 1
ATOM 582 N N . LEU A 1 75 ? -3.263 -4.486 -5.452 1.00 96.62 75 LEU A N 1
ATOM 583 C CA . LEU A 1 75 ? -3.959 -5.240 -4.403 1.00 96.62 75 LEU A CA 1
ATOM 584 C C . LEU A 1 75 ? -4.806 -4.329 -3.507 1.00 96.62 75 LEU A C 1
ATOM 586 O O . LEU A 1 75 ? -5.935 -4.689 -3.178 1.00 96.62 75 LEU A O 1
ATOM 590 N N . LEU A 1 76 ? -4.286 -3.153 -3.140 1.00 97.00 76 LEU A N 1
ATOM 591 C CA . LEU A 1 76 ? -5.042 -2.156 -2.379 1.00 97.00 76 LEU A CA 1
ATOM 592 C C . LEU A 1 76 ? -6.253 -1.645 -3.175 1.00 97.00 76 LEU A C 1
ATOM 594 O O . LEU A 1 76 ? -7.361 -1.639 -2.649 1.00 97.00 76 LEU A O 1
ATOM 598 N N . GLU A 1 77 ? -6.065 -1.309 -4.452 1.00 96.00 77 GLU A N 1
ATOM 599 C CA . GLU A 1 77 ? -7.139 -0.924 -5.375 1.00 96.00 77 GLU A CA 1
ATOM 600 C C . GLU A 1 77 ? -8.223 -2.005 -5.431 1.00 96.00 77 GLU A C 1
ATOM 602 O O . GLU A 1 77 ? -9.410 -1.701 -5.324 1.00 96.00 77 GLU A O 1
ATOM 607 N N . SER A 1 78 ? -7.830 -3.279 -5.547 1.00 95.38 78 SER A N 1
ATOM 608 C CA . SER A 1 78 ? -8.782 -4.391 -5.542 1.00 95.38 78 SER A CA 1
ATOM 609 C C . SER A 1 78 ? -9.585 -4.464 -4.240 1.00 95.38 78 SER A C 1
ATOM 611 O O . SER A 1 78 ? -10.781 -4.756 -4.292 1.00 95.38 78 SER A O 1
ATOM 613 N N . ALA A 1 79 ? -8.956 -4.209 -3.089 1.00 95.12 79 ALA A N 1
ATOM 614 C CA . ALA A 1 79 ? -9.630 -4.200 -1.793 1.00 95.12 79 ALA A CA 1
ATOM 615 C C . ALA A 1 79 ? -10.638 -3.043 -1.689 1.00 95.12 79 ALA A C 1
ATOM 617 O O . ALA A 1 79 ? -11.802 -3.287 -1.371 1.00 95.12 79 ALA A O 1
ATOM 618 N N . CYS A 1 80 ? -10.228 -1.818 -2.041 1.00 96.00 80 CYS A N 1
ATOM 619 C CA . CYS A 1 80 ? -11.111 -0.649 -2.078 1.00 96.00 80 CYS A CA 1
ATOM 620 C C . CYS A 1 80 ? -12.281 -0.873 -3.042 1.00 96.00 80 CYS A C 1
ATOM 622 O O . CYS A 1 80 ? -13.435 -0.735 -2.660 1.00 96.00 80 CYS A O 1
ATOM 624 N N . ARG A 1 81 ? -12.018 -1.322 -4.275 1.00 95.69 81 ARG A N 1
ATOM 625 C CA . ARG A 1 81 ? -13.073 -1.595 -5.262 1.00 95.69 81 ARG A CA 1
ATOM 626 C C . ARG A 1 81 ? -14.075 -2.635 -4.765 1.00 95.69 81 ARG A C 1
ATOM 628 O O . ARG A 1 81 ? -15.278 -2.450 -4.934 1.00 95.69 81 ARG A O 1
ATOM 635 N N . SER A 1 82 ? -13.597 -3.715 -4.146 1.00 95.31 82 SER A N 1
ATOM 636 C CA . SER A 1 82 ? -14.476 -4.732 -3.562 1.00 95.31 82 SER A CA 1
ATOM 637 C C . SER A 1 82 ? -15.371 -4.144 -2.471 1.00 95.31 82 SER A C 1
ATOM 639 O O . SER A 1 82 ? -16.542 -4.507 -2.376 1.00 95.31 82 SER A O 1
ATOM 641 N N . ALA A 1 83 ? -14.832 -3.249 -1.647 1.00 95.19 83 ALA A N 1
ATOM 642 C CA . ALA A 1 83 ? -15.568 -2.639 -0.556 1.00 95.19 83 ALA A CA 1
ATOM 643 C C . ALA A 1 83 ? -16.572 -1.574 -1.042 1.00 95.19 83 ALA A C 1
ATOM 645 O O . ALA A 1 83 ? -17.714 -1.590 -0.584 1.00 95.19 83 ALA A O 1
ATOM 646 N N . ILE A 1 84 ? -16.220 -0.771 -2.051 1.00 96.50 84 ILE A N 1
ATOM 647 C CA . ILE A 1 84 ? -17.126 0.156 -2.755 1.00 96.50 84 ILE A CA 1
ATOM 648 C C . ILE A 1 84 ? -18.359 -0.582 -3.290 1.00 96.50 84 ILE A C 1
ATOM 650 O O . ILE A 1 84 ? -19.493 -0.210 -2.986 1.00 96.50 84 ILE A O 1
ATOM 654 N N . VAL A 1 85 ? -18.148 -1.670 -4.040 1.00 96.19 85 VAL A N 1
ATOM 655 C CA . VAL A 1 85 ? -19.253 -2.465 -4.601 1.00 96.19 85 VAL A CA 1
ATOM 656 C C . VAL A 1 85 ? -20.100 -3.083 -3.486 1.00 96.19 85 VAL A C 1
ATOM 658 O O . VAL A 1 85 ? -21.324 -3.121 -3.592 1.00 96.19 85 VAL A O 1
ATOM 661 N N . SER A 1 86 ? -19.480 -3.512 -2.380 1.00 96.38 86 SER A N 1
ATOM 662 C CA . SER A 1 86 ? -20.202 -4.116 -1.250 1.00 96.38 86 SER A CA 1
ATOM 663 C C . SER A 1 86 ? -21.188 -3.167 -0.558 1.00 96.38 86 SER A C 1
ATOM 665 O O . SER A 1 86 ? -22.139 -3.632 0.068 1.00 96.38 86 SER A O 1
ATOM 667 N N . VAL A 1 87 ? -20.980 -1.850 -0.676 1.00 95.94 87 VAL A N 1
ATOM 668 C CA . VAL A 1 87 ? -21.867 -0.818 -0.112 1.00 95.94 87 VAL A CA 1
ATOM 669 C C . VAL A 1 87 ? -22.805 -0.202 -1.155 1.00 95.94 87 VAL A C 1
ATOM 671 O O . VAL A 1 87 ? -23.528 0.740 -0.841 1.00 95.94 87 VAL A O 1
ATOM 674 N N . GLY A 1 88 ? -22.813 -0.733 -2.383 1.00 95.56 88 GLY A N 1
ATOM 675 C CA . GLY A 1 88 ? -23.703 -0.299 -3.463 1.00 95.56 88 GLY A CA 1
ATOM 676 C C . GLY A 1 88 ? -23.272 0.984 -4.178 1.00 95.56 88 GLY A C 1
ATOM 677 O O . GLY A 1 88 ? -24.078 1.574 -4.893 1.00 95.56 88 GLY A O 1
ATOM 678 N N . LEU A 1 89 ? -22.026 1.429 -3.996 1.00 95.56 89 LEU A N 1
ATOM 679 C CA . LEU A 1 89 ? -21.474 2.570 -4.728 1.00 95.56 89 LEU A CA 1
ATOM 680 C C . LEU A 1 89 ? -20.901 2.125 -6.084 1.00 95.56 89 LEU A C 1
ATOM 682 O O . LEU A 1 89 ? -20.521 0.967 -6.261 1.00 95.56 89 LEU A O 1
ATOM 686 N N . LEU A 1 90 ? -20.820 3.061 -7.035 1.00 94.62 90 LEU A N 1
ATOM 687 C CA . LEU A 1 90 ? -20.248 2.838 -8.366 1.00 94.62 90 LEU A CA 1
ATOM 688 C C . LEU A 1 90 ? -18.758 3.224 -8.378 1.00 94.62 90 LEU A C 1
ATOM 690 O O . LEU A 1 90 ? -18.449 4.410 -8.233 1.00 94.62 90 LEU A O 1
ATOM 694 N N . PRO A 1 91 ? -17.819 2.273 -8.562 1.00 94.88 91 PRO A N 1
ATOM 695 C CA . PRO A 1 91 ? -16.384 2.567 -8.586 1.00 94.88 91 PRO A CA 1
ATOM 696 C C . PRO A 1 91 ? -15.947 3.555 -9.681 1.00 94.88 91 PRO A C 1
ATOM 698 O O . PRO A 1 91 ? -14.883 4.169 -9.580 1.00 94.88 91 PRO A O 1
ATOM 701 N N . GLU A 1 92 ? -16.752 3.701 -10.731 1.00 94.31 92 GLU A N 1
ATOM 702 C CA . GLU A 1 92 ? -16.524 4.568 -11.887 1.00 94.31 92 GLU A CA 1
ATOM 703 C C . GLU A 1 92 ? -16.716 6.061 -11.576 1.00 94.31 92 GLU A C 1
ATOM 705 O O . GLU A 1 92 ? -16.271 6.900 -12.358 1.00 94.31 92 GLU A O 1
ATOM 710 N N . ILE A 1 93 ? -17.356 6.410 -10.451 1.00 92.62 93 ILE A N 1
ATOM 711 C CA . ILE A 1 93 ? -17.712 7.793 -10.098 1.00 92.62 93 ILE A CA 1
ATOM 712 C C . ILE A 1 93 ? -16.860 8.273 -8.919 1.00 92.62 93 ILE A C 1
ATOM 71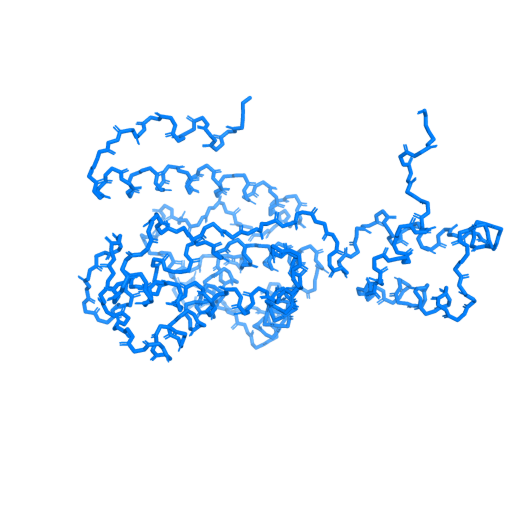4 O O . ILE A 1 93 ? -17.209 8.060 -7.761 1.00 92.62 93 ILE A O 1
ATOM 718 N N . GLY A 1 94 ? -15.738 8.928 -9.226 1.00 91.81 94 GLY A N 1
ATOM 719 C CA . GLY A 1 94 ? -14.868 9.569 -8.237 1.00 91.81 94 GLY A CA 1
ATOM 720 C C . GLY A 1 94 ? -15.214 11.039 -7.995 1.00 91.81 94 GLY A C 1
ATOM 721 O O . GLY A 1 94 ? -15.927 11.671 -8.773 1.00 91.81 94 GLY A O 1
ATOM 722 N N . PHE A 1 95 ? -14.670 11.578 -6.911 1.00 91.00 95 PHE A N 1
ATOM 723 C CA . PHE A 1 95 ? -14.754 12.974 -6.496 1.00 91.00 95 PHE A CA 1
ATOM 724 C C . PHE A 1 95 ? -13.493 13.764 -6.863 1.00 91.00 95 PHE A C 1
ATOM 726 O O . PHE A 1 95 ? -13.602 14.923 -7.261 1.00 91.00 95 PHE A O 1
ATOM 733 N N . VAL A 1 96 ? -12.305 13.162 -6.715 1.00 88.25 96 VAL A N 1
ATOM 734 C CA . VAL A 1 96 ? -11.017 13.835 -6.974 1.00 88.25 96 VAL A CA 1
ATOM 735 C C . VAL A 1 96 ? -10.424 13.383 -8.303 1.00 88.25 96 VAL A C 1
ATOM 737 O O . VAL A 1 96 ? -10.013 14.213 -9.120 1.00 88.25 96 VAL A O 1
ATOM 740 N N . HIS A 1 97 ? -10.389 12.073 -8.542 1.00 87.25 97 HIS A N 1
ATOM 741 C CA . HIS A 1 97 ? -9.882 11.514 -9.789 1.00 87.25 97 HIS A CA 1
ATOM 742 C C . HIS A 1 97 ? -10.908 11.612 -10.928 1.00 87.25 97 HIS A C 1
ATOM 744 O O . HIS A 1 97 ? -12.087 11.307 -10.767 1.00 87.25 97 HIS A O 1
ATOM 750 N N . GLU A 1 98 ? -10.436 11.998 -12.116 1.00 83.81 98 GLU A N 1
ATOM 751 C CA . GLU A 1 98 ? -11.276 12.123 -13.311 1.00 83.81 98 GLU A CA 1
ATOM 752 C C . GLU A 1 98 ? -11.871 10.780 -13.752 1.00 83.81 98 GLU A C 1
ATOM 754 O O . GLU A 1 98 ? -11.175 9.761 -13.848 1.00 83.81 98 GLU A O 1
ATOM 759 N N . VAL A 1 99 ? -13.154 10.819 -14.114 1.00 82.12 99 VAL A N 1
ATOM 760 C CA . VAL A 1 99 ? -13.852 9.709 -14.762 1.00 82.12 99 VAL A CA 1
ATOM 761 C C . VAL A 1 99 ? -13.250 9.476 -16.144 1.00 82.12 99 VAL A C 1
ATOM 763 O O . VAL A 1 99 ? -13.196 10.379 -16.976 1.00 82.12 99 VAL A O 1
ATOM 766 N N . ALA A 1 100 ? -12.802 8.250 -16.402 1.00 78.94 100 ALA A N 1
ATOM 767 C CA . ALA A 1 100 ? -12.313 7.848 -17.714 1.00 78.94 100 ALA A CA 1
ATOM 768 C C . ALA A 1 100 ? -12.679 6.385 -18.005 1.00 78.94 100 ALA A C 1
ATOM 770 O O . ALA A 1 100 ? -12.829 5.596 -17.067 1.00 78.94 100 ALA A O 1
ATOM 771 N N . PRO A 1 101 ? -12.775 5.990 -19.290 1.00 78.69 101 PRO A N 1
ATOM 772 C CA . PRO A 1 101 ? -13.066 4.612 -19.661 1.00 78.69 101 PRO A CA 1
ATOM 773 C C . PRO A 1 101 ? -12.084 3.629 -19.019 1.00 78.69 101 PRO A C 1
ATOM 775 O O . PRO A 1 101 ? -10.872 3.848 -19.036 1.00 78.69 101 PRO A O 1
ATOM 778 N N . SER A 1 102 ? -12.611 2.519 -18.496 1.00 79.75 102 SER A N 1
ATOM 779 C CA . SER A 1 102 ? -11.830 1.448 -17.852 1.00 79.75 102 SER A CA 1
ATOM 780 C C . SER A 1 102 ? -11.029 1.874 -16.610 1.00 79.75 102 SER A C 1
ATOM 782 O O . SER A 1 102 ? -10.077 1.187 -16.238 1.00 79.75 102 SER A O 1
ATOM 784 N N . LYS A 1 103 ? -11.390 2.993 -15.967 1.00 86.25 103 LYS A N 1
ATOM 785 C CA . LYS A 1 103 ? -10.829 3.419 -14.677 1.00 86.25 103 LYS A CA 1
ATOM 786 C C . LYS A 1 103 ? -11.876 3.344 -13.571 1.00 86.25 103 LYS A C 1
ATOM 788 O O . LYS A 1 103 ? -13.065 3.509 -13.821 1.00 86.25 103 LYS A O 1
ATOM 793 N N . PHE A 1 104 ? -11.396 3.172 -12.343 1.00 93.38 104 PHE A N 1
ATOM 794 C CA . PHE A 1 104 ? -12.213 3.166 -11.131 1.00 93.38 104 PHE A CA 1
ATOM 795 C C . PHE A 1 104 ? -11.803 4.340 -10.225 1.00 93.38 104 PHE A C 1
ATOM 797 O O . PHE A 1 104 ? -11.151 4.127 -9.203 1.00 93.38 104 PHE A O 1
ATOM 804 N N . PRO A 1 105 ? -12.097 5.597 -10.612 1.00 93.38 105 PRO A N 1
ATOM 805 C CA . PRO A 1 105 ? -11.642 6.786 -9.894 1.00 93.38 105 PRO A CA 1
ATOM 806 C C . PRO A 1 105 ? -12.084 6.825 -8.429 1.00 93.38 105 PRO A C 1
ATOM 808 O O . PRO A 1 105 ? -11.320 7.306 -7.601 1.00 93.38 105 PRO A O 1
ATOM 811 N N . LEU A 1 106 ? -13.234 6.249 -8.064 1.00 95.44 106 LEU A N 1
ATOM 812 C CA . LEU A 1 106 ? -13.624 6.178 -6.654 1.00 95.44 106 LEU A CA 1
ATOM 813 C C . LEU A 1 106 ? -12.705 5.251 -5.850 1.00 95.44 106 LEU A C 1
ATOM 815 O O . LEU A 1 106 ? -12.368 5.546 -4.706 1.00 95.44 106 LEU A O 1
ATOM 819 N N . ALA A 1 107 ? -12.251 4.150 -6.457 1.00 95.62 107 ALA A N 1
ATOM 820 C CA . ALA A 1 107 ? -11.238 3.295 -5.844 1.00 95.62 107 ALA A CA 1
ATOM 821 C C . ALA A 1 107 ? -9.900 4.036 -5.714 1.00 95.62 107 ALA A C 1
ATOM 823 O O . ALA A 1 107 ? -9.181 3.816 -4.742 1.00 95.62 107 ALA A O 1
ATOM 824 N N . TYR A 1 108 ? -9.587 4.942 -6.648 1.00 93.69 108 TYR A N 1
ATOM 825 C CA . TYR A 1 108 ? -8.406 5.797 -6.550 1.00 93.69 108 TYR A CA 1
ATOM 826 C C . TYR A 1 108 ? -8.522 6.858 -5.461 1.00 93.69 108 TYR A C 1
ATOM 828 O O . TYR A 1 108 ? -7.538 7.110 -4.783 1.00 93.69 108 TYR A O 1
ATOM 836 N N . ASP A 1 109 ? -9.700 7.427 -5.239 1.00 93.81 109 ASP A N 1
ATOM 837 C CA . ASP A 1 109 ? -9.921 8.364 -4.137 1.00 93.81 109 ASP A CA 1
ATOM 838 C C . ASP A 1 109 ? -9.819 7.655 -2.779 1.00 93.81 109 ASP A C 1
ATOM 840 O O . ASP A 1 109 ? -9.181 8.150 -1.849 1.00 93.81 109 ASP A O 1
ATOM 844 N N . LEU A 1 110 ? -10.418 6.466 -2.664 1.00 94.25 110 LEU A N 1
ATOM 845 C CA . LEU A 1 110 ? -10.514 5.739 -1.396 1.00 94.25 110 LEU A CA 1
ATOM 846 C C . LEU A 1 110 ? -9.265 4.926 -1.052 1.00 94.25 110 LEU A C 1
ATOM 848 O O . LEU A 1 110 ? -9.100 4.561 0.109 1.00 94.25 110 LEU A O 1
ATOM 852 N N . GLN A 1 111 ? -8.346 4.693 -1.996 1.00 94.19 111 GLN A N 1
ATOM 853 C CA . GLN A 1 111 ? -7.026 4.142 -1.663 1.00 94.19 111 GLN A CA 1
ATOM 854 C C . GLN A 1 111 ? -6.104 5.177 -1.004 1.00 94.19 111 GLN A C 1
ATOM 856 O O . GLN A 1 111 ? -5.220 4.768 -0.250 1.00 94.19 111 GLN A O 1
ATOM 861 N N . GLU A 1 112 ? -6.267 6.484 -1.271 1.00 92.94 112 GLU A N 1
ATOM 862 C CA . GLU A 1 112 ? -5.314 7.525 -0.843 1.00 92.94 112 GLU A CA 1
ATOM 863 C C . GLU A 1 112 ? -5.025 7.502 0.672 1.00 92.94 112 GLU A C 1
ATOM 865 O O . GLU A 1 112 ? -3.846 7.468 1.044 1.00 92.94 112 GLU A O 1
ATOM 870 N N . PRO A 1 113 ? -6.027 7.374 1.570 1.00 92.56 113 PRO A N 1
ATOM 871 C CA . PRO A 1 113 ? -5.786 7.290 3.015 1.00 92.56 113 PRO A CA 1
ATOM 872 C C . PRO A 1 113 ? -5.000 6.048 3.465 1.00 92.56 113 PRO A C 1
ATOM 874 O O . PRO A 1 113 ? -4.537 5.992 4.606 1.00 92.56 113 PRO A O 1
ATOM 877 N N . PHE A 1 114 ? -4.857 5.041 2.599 1.00 94.19 114 PHE A N 1
ATOM 878 C CA . PHE A 1 114 ? -4.303 3.725 2.920 1.00 94.19 114 PHE A CA 1
ATOM 879 C C . PHE A 1 114 ? -3.046 3.366 2.119 1.00 94.19 114 PHE A C 1
ATOM 881 O O . PHE A 1 114 ? -2.418 2.347 2.411 1.00 94.19 114 PHE A O 1
ATOM 888 N N . ARG A 1 115 ? -2.620 4.188 1.145 1.00 94.00 115 ARG A N 1
ATOM 889 C CA . ARG A 1 115 ? -1.428 3.923 0.308 1.00 94.00 115 ARG A CA 1
ATOM 890 C C . ARG A 1 115 ? -0.170 3.651 1.118 1.00 94.00 115 ARG A C 1
ATOM 892 O O . ARG A 1 115 ? 0.638 2.800 0.746 1.00 94.00 115 ARG A O 1
ATOM 899 N N . TRP A 1 116 ? -0.042 4.321 2.256 1.00 93.56 116 TRP A N 1
ATOM 900 C CA . TRP A 1 116 ? 1.081 4.155 3.167 1.00 93.56 116 TRP A CA 1
ATOM 901 C C . TRP A 1 116 ? 1.235 2.704 3.670 1.00 93.56 116 TRP A C 1
ATOM 903 O O . TRP A 1 116 ? 2.353 2.291 3.972 1.00 93.56 116 TRP A O 1
ATOM 913 N N . LEU A 1 117 ? 0.166 1.890 3.717 1.00 93.62 117 LEU A N 1
ATOM 914 C CA . LEU A 1 117 ? 0.253 0.461 4.068 1.00 93.62 117 LEU A CA 1
ATOM 915 C C . LEU A 1 117 ? 1.073 -0.321 3.041 1.00 93.62 117 LEU A C 1
ATOM 917 O O . LEU A 1 117 ? 1.834 -1.227 3.402 1.00 93.62 117 LEU A O 1
ATOM 921 N N . VAL A 1 118 ? 0.929 0.026 1.762 1.00 96.88 118 VAL A N 1
ATOM 922 C CA . VAL A 1 118 ? 1.714 -0.567 0.678 1.00 96.88 118 VAL A CA 1
ATOM 923 C C . VAL A 1 118 ? 3.157 -0.099 0.773 1.00 96.88 118 VAL A C 1
ATOM 925 O O . VAL A 1 118 ? 4.066 -0.929 0.756 1.00 96.88 118 VAL A O 1
ATOM 928 N N . ASP A 1 119 ? 3.362 1.204 0.949 1.00 95.69 119 ASP A N 1
ATOM 929 C CA . ASP A 1 119 ? 4.690 1.814 1.041 1.00 95.69 119 ASP A CA 1
ATOM 930 C C . ASP A 1 119 ? 5.503 1.199 2.180 1.00 95.69 119 ASP A C 1
ATOM 932 O O . ASP A 1 119 ? 6.645 0.775 1.969 1.00 95.69 119 ASP A O 1
ATOM 936 N N . LEU A 1 120 ? 4.875 1.064 3.353 1.00 93.12 120 LEU A N 1
ATOM 937 C CA . LEU A 1 120 ? 5.421 0.375 4.515 1.00 93.12 120 LEU A CA 1
ATOM 938 C C . LEU A 1 120 ? 5.765 -1.074 4.170 1.00 93.12 120 LEU A C 1
ATOM 940 O O . LEU A 1 120 ? 6.897 -1.501 4.372 1.00 93.12 120 LEU A O 1
ATOM 944 N N . SER A 1 121 ? 4.822 -1.825 3.600 1.00 94.31 121 SER A N 1
ATOM 945 C CA . SER A 1 121 ? 5.029 -3.238 3.265 1.00 94.31 121 SER A CA 1
ATOM 946 C C . SER A 1 121 ? 6.208 -3.450 2.315 1.00 94.31 121 SER A C 1
ATOM 948 O O . SER A 1 121 ? 6.989 -4.384 2.504 1.00 94.31 121 SER A O 1
ATOM 950 N N . VAL A 1 122 ? 6.386 -2.569 1.328 1.00 96.31 122 VAL A N 1
ATOM 951 C CA . VAL A 1 122 ? 7.535 -2.618 0.418 1.00 96.31 122 VAL A CA 1
ATOM 952 C C . VAL A 1 122 ? 8.836 -2.313 1.160 1.00 96.31 122 VAL A C 1
ATOM 954 O O . VAL A 1 122 ? 9.789 -3.080 1.021 1.00 96.31 122 VAL A O 1
ATOM 957 N N . ILE A 1 123 ? 8.878 -1.274 2.001 1.00 94.44 123 ILE A N 1
ATOM 958 C CA . ILE A 1 123 ? 10.055 -0.973 2.836 1.00 94.44 123 ILE A CA 1
ATOM 959 C C . ILE A 1 123 ? 10.435 -2.175 3.704 1.00 94.44 123 ILE A C 1
ATOM 961 O O . ILE A 1 123 ? 11.607 -2.544 3.778 1.00 94.44 123 ILE A O 1
ATOM 965 N N . GLU A 1 124 ? 9.457 -2.835 4.318 1.00 90.38 124 GLU A N 1
ATOM 966 C CA . GLU A 1 124 ? 9.701 -3.997 5.168 1.00 90.38 124 GLU A CA 1
ATOM 967 C C . GLU A 1 124 ? 10.229 -5.206 4.392 1.00 90.38 124 GLU A C 1
ATOM 969 O O . GLU A 1 124 ? 11.148 -5.878 4.860 1.00 90.38 124 GLU A O 1
ATOM 974 N N . VAL A 1 125 ? 9.702 -5.467 3.193 1.00 92.50 125 VAL A N 1
ATOM 975 C CA . VAL A 1 125 ? 10.226 -6.515 2.300 1.00 92.50 125 VAL A CA 1
ATOM 976 C C . VAL A 1 125 ? 11.664 -6.213 1.874 1.00 92.50 125 VAL A C 1
ATOM 978 O O . VAL A 1 125 ? 12.502 -7.119 1.832 1.00 92.50 125 VAL A O 1
ATOM 981 N N . LEU A 1 126 ? 11.973 -4.951 1.563 1.00 91.75 126 LEU A N 1
ATOM 982 C CA . LEU A 1 126 ? 13.319 -4.538 1.169 1.00 91.75 126 LEU A CA 1
ATOM 983 C C . LEU A 1 126 ? 14.312 -4.682 2.326 1.00 91.75 126 LEU A C 1
ATOM 985 O O . LEU A 1 126 ? 15.395 -5.242 2.112 1.00 91.75 126 LEU A O 1
ATOM 989 N N . ARG A 1 127 ? 13.914 -4.246 3.531 1.00 89.00 127 ARG A N 1
ATOM 990 C CA . ARG A 1 127 ? 14.662 -4.382 4.791 1.00 89.00 127 ARG A CA 1
ATOM 991 C C . ARG A 1 127 ? 14.951 -5.840 5.135 1.00 89.00 127 ARG A C 1
ATOM 993 O O . ARG A 1 127 ? 16.066 -6.153 5.531 1.00 89.00 127 ARG A O 1
ATOM 1000 N N . ASP A 1 128 ? 13.979 -6.736 4.955 1.00 85.81 128 ASP A N 1
ATOM 1001 C CA . ASP A 1 128 ? 14.127 -8.163 5.274 1.00 85.81 128 ASP A CA 1
ATOM 1002 C C . ASP A 1 128 ? 15.229 -8.860 4.449 1.00 85.81 128 ASP A C 1
ATOM 1004 O O . ASP A 1 128 ? 15.637 -9.970 4.786 1.00 85.81 128 ASP A O 1
ATOM 1008 N N . GLY A 1 129 ? 15.698 -8.267 3.345 1.00 84.38 129 GLY A N 1
ATOM 1009 C CA . GLY A 1 129 ? 16.851 -8.796 2.611 1.00 84.38 129 GLY A CA 1
ATOM 1010 C C . GLY A 1 129 ? 16.564 -10.015 1.718 1.00 84.38 129 GLY A C 1
ATOM 1011 O O . GLY A 1 129 ? 17.439 -10.436 0.968 1.00 84.38 129 GLY A O 1
ATOM 1012 N N . LYS A 1 130 ? 15.344 -10.569 1.743 1.00 85.06 130 LYS A N 1
ATOM 1013 C CA . LYS A 1 130 ? 15.022 -11.901 1.178 1.00 85.06 130 LYS A CA 1
ATOM 1014 C C . LYS A 1 130 ? 14.929 -11.975 -0.346 1.00 85.06 130 LYS A C 1
ATOM 1016 O O . LYS A 1 130 ? 15.066 -13.066 -0.903 1.00 85.06 130 LYS A O 1
ATOM 1021 N N . LEU A 1 131 ? 14.656 -10.847 -0.998 1.00 90.62 131 LEU A N 1
ATOM 1022 C CA . LEU A 1 131 ? 14.494 -10.787 -2.448 1.00 90.62 131 LEU A CA 1
ATOM 1023 C C . LEU A 1 131 ? 15.839 -10.626 -3.159 1.00 90.62 131 LEU A C 1
ATOM 1025 O O . LEU A 1 131 ? 16.648 -9.770 -2.781 1.00 90.62 131 LEU A O 1
ATOM 1029 N N . ASP A 1 132 ? 16.023 -11.423 -4.209 1.00 91.25 132 ASP A N 1
ATOM 1030 C CA . ASP A 1 132 ? 17.137 -11.369 -5.148 1.00 91.25 132 ASP A CA 1
ATOM 1031 C C . ASP A 1 132 ? 16.670 -10.888 -6.531 1.00 91.25 132 ASP A C 1
ATOM 1033 O O . ASP A 1 132 ? 15.623 -11.295 -7.039 1.00 91.25 132 ASP A O 1
ATOM 1037 N N . ARG A 1 133 ? 17.479 -10.038 -7.176 1.00 88.88 133 ARG A N 1
ATOM 1038 C CA . ARG A 1 133 ? 17.124 -9.409 -8.456 1.00 88.88 133 ARG A CA 1
ATOM 1039 C C . ARG A 1 133 ? 16.970 -10.419 -9.598 1.00 88.88 133 ARG A C 1
ATOM 1041 O O . ARG A 1 133 ? 16.097 -10.229 -10.437 1.00 88.88 133 ARG A O 1
ATOM 1048 N N . LYS A 1 134 ? 17.814 -11.453 -9.669 1.00 90.19 134 LYS A N 1
ATOM 1049 C CA . LYS A 1 134 ? 17.806 -12.426 -10.776 1.00 90.19 134 LYS A CA 1
ATOM 1050 C C . LYS A 1 134 ? 16.746 -13.502 -10.563 1.00 90.19 134 LYS A C 1
ATOM 1052 O O . LYS A 1 134 ? 16.072 -13.899 -11.512 1.00 90.19 134 LYS A O 1
ATOM 1057 N N . ARG A 1 135 ? 16.602 -13.971 -9.321 1.00 93.81 135 ARG A N 1
ATOM 1058 C CA . ARG A 1 135 ? 15.684 -15.058 -8.964 1.00 93.81 135 ARG A CA 1
ATOM 1059 C C . ARG A 1 135 ? 14.233 -14.611 -8.870 1.00 93.81 135 ARG A C 1
ATOM 1061 O O . ARG A 1 135 ? 13.362 -15.390 -9.236 1.00 93.81 135 ARG A O 1
ATOM 1068 N N . ASP A 1 136 ? 13.967 -13.405 -8.368 1.00 95.81 136 ASP A N 1
ATOM 1069 C CA . ASP A 1 136 ? 12.610 -13.003 -7.972 1.00 95.81 136 ASP A CA 1
ATOM 1070 C C . ASP A 1 136 ? 11.958 -11.992 -8.933 1.00 95.81 136 ASP A C 1
ATOM 1072 O O . ASP A 1 136 ? 10.774 -11.679 -8.801 1.00 95.81 136 ASP A O 1
ATOM 1076 N N . PHE A 1 137 ? 12.690 -11.540 -9.956 1.00 94.56 137 PHE A N 1
ATOM 1077 C CA . PHE A 1 137 ? 12.200 -10.591 -10.956 1.00 94.56 137 PHE A CA 1
ATOM 1078 C C . PHE A 1 137 ? 12.515 -11.049 -12.386 1.00 94.56 137 PHE A C 1
ATOM 1080 O O . PHE A 1 137 ? 13.399 -11.875 -12.626 1.00 94.56 137 PHE A O 1
ATOM 1087 N N . ILE A 1 138 ? 11.759 -10.517 -13.346 1.00 93.25 138 ILE A N 1
ATOM 1088 C CA . ILE A 1 138 ? 11.978 -10.682 -14.788 1.00 93.25 138 ILE A CA 1
ATOM 1089 C C . ILE A 1 138 ? 12.092 -9.295 -15.401 1.00 93.25 138 ILE A C 1
ATOM 1091 O O . ILE A 1 138 ? 11.247 -8.438 -15.151 1.00 93.25 138 ILE A O 1
ATOM 1095 N N . VAL A 1 139 ? 13.114 -9.089 -16.225 1.00 91.44 139 VAL A N 1
ATOM 1096 C CA . VAL A 1 139 ? 13.198 -7.924 -17.104 1.00 91.44 139 VAL A CA 1
ATOM 1097 C C . VAL A 1 139 ? 12.643 -8.348 -18.457 1.00 91.44 139 VAL A C 1
ATOM 1099 O O . VAL A 1 139 ? 13.124 -9.305 -19.053 1.00 91.44 139 VAL A O 1
ATOM 1102 N N . THR A 1 140 ? 11.579 -7.684 -18.890 1.00 88.81 140 THR A N 1
ATOM 1103 C CA . THR A 1 140 ? 10.974 -7.890 -20.214 1.00 88.81 140 THR A CA 1
ATOM 1104 C C . THR A 1 140 ? 11.816 -7.231 -21.307 1.00 88.81 140 THR A C 1
ATOM 1106 O O . THR A 1 140 ? 12.672 -6.401 -21.008 1.00 88.81 140 THR A O 1
ATOM 1109 N N . GLU A 1 141 ? 11.537 -7.546 -22.570 1.00 85.56 141 GLU A N 1
ATOM 1110 C CA . GLU A 1 141 ? 12.211 -6.962 -23.744 1.00 85.56 141 GLU A CA 1
ATOM 1111 C C . GLU A 1 141 ? 12.121 -5.428 -23.776 1.00 85.56 141 GLU A C 1
ATOM 1113 O O . GLU A 1 141 ? 13.087 -4.748 -24.102 1.00 85.56 141 GLU A O 1
ATOM 1118 N N . ASN A 1 142 ? 11.007 -4.868 -23.295 1.00 83.50 142 ASN A N 1
ATOM 1119 C CA . ASN A 1 142 ? 10.819 -3.420 -23.152 1.00 83.50 142 ASN A CA 1
ATOM 1120 C C . ASN A 1 142 ? 11.526 -2.838 -21.911 1.00 83.50 142 ASN A C 1
ATOM 1122 O O . ASN A 1 142 ? 11.245 -1.718 -21.485 1.00 83.50 142 ASN A O 1
ATOM 1126 N N . TYR A 1 143 ? 12.420 -3.594 -21.272 1.00 82.3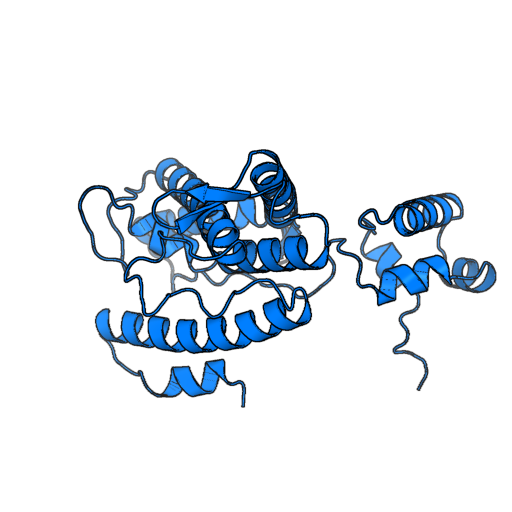1 143 TYR A N 1
ATOM 1127 C CA . TYR A 1 143 ? 13.096 -3.252 -20.020 1.00 82.31 143 TYR A CA 1
ATOM 1128 C C . TYR A 1 143 ? 12.126 -2.893 -18.881 1.00 82.31 143 TYR A C 1
ATOM 1130 O O . TYR A 1 143 ? 12.424 -2.030 -18.052 1.00 82.31 143 TYR A O 1
ATOM 1138 N N . HIS A 1 144 ? 10.935 -3.502 -18.848 1.00 86.75 144 HIS A N 1
ATOM 1139 C CA . HIS A 1 144 ? 10.039 -3.413 -17.689 1.00 86.75 144 HIS A CA 1
ATOM 1140 C C . HIS A 1 144 ? 10.359 -4.541 -16.721 1.00 86.75 144 HIS A C 1
ATOM 1142 O O . HIS A 1 144 ? 10.492 -5.695 -17.138 1.00 86.75 144 HIS A O 1
ATOM 1148 N N . VAL A 1 145 ? 10.430 -4.212 -15.437 1.00 90.75 145 VAL A N 1
ATOM 1149 C CA . VAL A 1 145 ? 10.606 -5.182 -14.363 1.00 90.75 145 VAL A CA 1
ATOM 1150 C C . VAL A 1 145 ? 9.241 -5.727 -13.950 1.00 90.75 145 VAL A C 1
ATOM 1152 O O . VAL A 1 145 ? 8.327 -4.972 -13.623 1.00 90.75 145 VAL A O 1
ATOM 1155 N N . ARG A 1 146 ? 9.104 -7.052 -13.951 1.00 92.19 146 ARG A N 1
ATOM 1156 C CA . ARG A 1 146 ? 7.930 -7.782 -13.461 1.00 92.19 146 ARG A CA 1
ATOM 1157 C C . ARG A 1 146 ? 8.317 -8.698 -12.306 1.00 92.19 146 ARG A C 1
ATOM 1159 O O . ARG A 1 146 ? 9.441 -9.199 -12.251 1.00 92.19 146 ARG A O 1
ATOM 1166 N N . LEU A 1 147 ? 7.378 -8.918 -11.390 1.00 95.69 147 LEU A N 1
ATOM 1167 C CA . LEU A 1 147 ? 7.557 -9.843 -10.273 1.00 95.69 147 LEU A CA 1
ATOM 1168 C C . LEU A 1 147 ? 7.440 -11.290 -10.760 1.00 95.69 147 LEU A C 1
ATOM 1170 O O . LEU A 1 147 ? 6.558 -11.612 -11.556 1.00 95.69 147 LEU A O 1
ATOM 1174 N N . ARG A 1 148 ? 8.290 -12.177 -10.242 1.00 97.06 148 ARG A N 1
ATOM 1175 C CA . ARG A 1 148 ? 8.036 -13.624 -10.285 1.00 97.06 148 ARG A CA 1
ATOM 1176 C C . ARG A 1 148 ? 7.100 -14.023 -9.138 1.00 97.06 148 ARG A C 1
ATOM 1178 O O . ARG A 1 148 ? 6.974 -13.267 -8.170 1.00 97.06 148 ARG A O 1
ATOM 1185 N N . PRO A 1 149 ? 6.496 -15.228 -9.180 1.00 97.12 149 PRO A N 1
ATOM 1186 C CA . PRO A 1 149 ? 5.630 -15.709 -8.103 1.00 97.12 149 PRO A CA 1
ATOM 1187 C C . PRO A 1 149 ? 6.279 -15.665 -6.710 1.00 97.12 149 PRO A C 1
ATOM 1189 O O . PRO A 1 149 ? 5.595 -15.404 -5.726 1.00 97.12 149 PRO A O 1
ATOM 1192 N N . THR A 1 150 ? 7.599 -15.853 -6.610 1.00 94.88 150 THR A N 1
ATOM 1193 C CA . THR A 1 150 ? 8.346 -15.780 -5.343 1.00 94.88 150 THR A CA 1
ATOM 1194 C C . THR A 1 150 ? 8.356 -14.371 -4.738 1.00 94.88 150 THR A C 1
ATOM 1196 O O . THR A 1 150 ? 8.058 -14.216 -3.549 1.00 94.88 150 THR A O 1
ATOM 1199 N N . ALA A 1 151 ? 8.632 -13.335 -5.543 1.00 96.31 151 ALA A N 1
ATOM 1200 C CA . ALA A 1 151 ? 8.528 -11.937 -5.114 1.00 96.31 151 ALA A CA 1
ATOM 1201 C C . ALA A 1 151 ? 7.086 -11.571 -4.763 1.00 96.31 151 ALA A C 1
ATOM 1203 O O . ALA A 1 151 ? 6.843 -11.008 -3.697 1.00 96.31 151 ALA A O 1
ATOM 1204 N N . ALA A 1 152 ? 6.138 -11.921 -5.641 1.00 97.31 152 ALA A N 1
ATOM 1205 C CA . ALA A 1 152 ? 4.725 -11.619 -5.444 1.00 97.31 152 ALA A CA 1
ATOM 1206 C C . ALA A 1 152 ? 4.209 -12.227 -4.134 1.00 97.31 152 ALA A C 1
ATOM 1208 O O . ALA A 1 152 ? 3.615 -11.518 -3.331 1.00 97.31 152 ALA A O 1
ATOM 1209 N N . LYS A 1 153 ? 4.518 -13.502 -3.863 1.00 95.44 153 LYS A N 1
ATOM 1210 C CA . LYS A 1 153 ? 4.149 -14.172 -2.611 1.00 95.44 153 LYS A CA 1
ATOM 1211 C C . LYS A 1 153 ? 4.753 -13.483 -1.389 1.00 95.44 153 LYS A C 1
ATOM 1213 O O . LYS A 1 153 ? 4.038 -13.206 -0.436 1.00 95.44 153 LYS A O 1
ATOM 1218 N N . THR A 1 154 ? 6.045 -13.155 -1.434 1.00 94.31 154 THR A N 1
ATOM 1219 C CA . THR A 1 154 ? 6.725 -12.460 -0.325 1.00 94.31 154 THR A CA 1
ATOM 1220 C C . THR A 1 154 ? 6.053 -11.123 -0.005 1.00 94.31 154 THR A C 1
ATOM 1222 O O . THR A 1 154 ? 5.868 -10.782 1.164 1.00 94.31 154 THR A O 1
ATOM 1225 N N . LEU A 1 155 ? 5.667 -10.374 -1.041 1.00 96.38 155 LEU A N 1
ATOM 1226 C CA . LEU A 1 155 ? 4.957 -9.110 -0.892 1.00 96.38 155 LEU A CA 1
ATOM 1227 C C . LEU A 1 155 ? 3.521 -9.311 -0.384 1.00 96.38 155 LEU A C 1
ATOM 1229 O O . LEU A 1 155 ? 3.113 -8.597 0.527 1.00 96.38 155 LEU A O 1
ATOM 1233 N N . ILE A 1 156 ? 2.778 -10.284 -0.918 1.00 95.81 156 ILE A N 1
ATOM 1234 C CA . ILE A 1 156 ? 1.411 -10.613 -0.479 1.00 95.81 156 ILE A CA 1
ATOM 1235 C C . ILE A 1 156 ? 1.395 -11.006 0.997 1.00 95.81 156 ILE A C 1
ATOM 1237 O O . ILE A 1 156 ? 0.567 -10.496 1.748 1.00 95.81 156 ILE A O 1
ATOM 1241 N N . ASP A 1 157 ? 2.321 -11.863 1.432 1.00 90.62 157 ASP A N 1
ATOM 1242 C CA . ASP A 1 157 ? 2.413 -12.301 2.826 1.00 90.62 157 ASP A CA 1
ATOM 1243 C C . ASP A 1 157 ? 2.648 -11.101 3.758 1.00 90.62 157 ASP A C 1
ATOM 1245 O O . ASP A 1 157 ? 2.049 -11.002 4.833 1.00 90.62 157 ASP A O 1
ATOM 1249 N N . ARG A 1 158 ? 3.495 -10.155 3.329 1.00 93.38 158 ARG A N 1
ATOM 1250 C CA . ARG A 1 158 ? 3.771 -8.928 4.079 1.00 93.38 158 ARG A CA 1
ATOM 1251 C C . ARG A 1 158 ? 2.575 -7.975 4.110 1.00 93.38 158 ARG A C 1
ATOM 1253 O O . ARG A 1 158 ? 2.207 -7.517 5.188 1.00 93.38 158 ARG A O 1
ATOM 1260 N N . LEU A 1 159 ? 1.967 -7.700 2.959 1.00 93.25 159 LEU A N 1
ATOM 1261 C CA . LEU A 1 159 ? 0.781 -6.848 2.849 1.00 93.25 159 LEU A CA 1
ATOM 1262 C C . LEU A 1 159 ? -0.365 -7.397 3.690 1.00 93.25 159 LEU A C 1
ATOM 1264 O O . LEU A 1 159 ? -0.950 -6.661 4.472 1.00 93.25 159 LEU A O 1
ATOM 1268 N N . SER A 1 160 ? -0.619 -8.703 3.606 1.00 90.81 160 SER A N 1
ATOM 1269 C CA . SER A 1 160 ? -1.659 -9.372 4.390 1.00 90.81 160 SER A CA 1
ATOM 1270 C C . SER A 1 160 ? -1.414 -9.217 5.890 1.00 90.81 160 SER A C 1
ATOM 1272 O O . SER A 1 160 ? -2.353 -8.973 6.646 1.00 90.81 160 SER A O 1
ATOM 1274 N N . ALA A 1 161 ? -0.158 -9.312 6.342 1.00 87.44 161 ALA A N 1
ATOM 1275 C CA . ALA A 1 161 ? 0.188 -9.071 7.740 1.00 87.44 161 ALA A CA 1
ATOM 1276 C C . ALA A 1 161 ? -0.090 -7.619 8.169 1.00 87.44 161 ALA A C 1
ATOM 1278 O O . ALA A 1 161 ? -0.627 -7.406 9.255 1.00 87.44 161 ALA A O 1
ATOM 1279 N N . ASN A 1 162 ? 0.223 -6.642 7.314 1.00 91.12 162 ASN A N 1
ATOM 1280 C CA . ASN A 1 162 ? -0.011 -5.223 7.586 1.00 91.12 162 ASN A CA 1
ATOM 1281 C C . ASN A 1 162 ? -1.492 -4.829 7.479 1.00 91.12 162 ASN A C 1
ATOM 1283 O O . ASN A 1 162 ? -1.960 -4.017 8.267 1.00 91.12 162 ASN A O 1
ATOM 1287 N N . PHE A 1 163 ? -2.268 -5.450 6.595 1.00 90.44 163 PHE A N 1
ATOM 1288 C CA . PHE A 1 163 ? -3.719 -5.251 6.505 1.00 90.44 163 PHE A CA 1
ATOM 1289 C C . PHE A 1 163 ? -4.440 -5.816 7.737 1.00 90.44 163 PHE A C 1
ATOM 1291 O O . PHE A 1 163 ? -5.358 -5.195 8.267 1.00 90.44 163 PHE A O 1
ATOM 1298 N N . ASN A 1 164 ? -3.968 -6.951 8.258 1.00 88.56 164 ASN A N 1
ATOM 1299 C CA . ASN A 1 164 ? -4.502 -7.575 9.472 1.00 88.56 164 ASN A CA 1
ATOM 1300 C C . ASN A 1 164 ? -3.955 -6.975 10.776 1.00 88.56 164 ASN A C 1
ATOM 1302 O O . ASN A 1 164 ? -4.344 -7.394 11.873 1.00 88.56 164 ASN A O 1
ATOM 1306 N N . ARG A 1 165 ? -3.041 -6.005 10.686 1.00 85.50 165 ARG A N 1
ATOM 1307 C CA . ARG A 1 165 ? -2.537 -5.292 11.854 1.00 85.50 165 ARG A CA 1
ATOM 1308 C C . ARG A 1 165 ? -3.683 -4.535 12.512 1.00 85.50 165 ARG A C 1
ATOM 1310 O O . ARG A 1 165 ? -4.435 -3.830 11.844 1.00 85.50 165 ARG A O 1
ATOM 1317 N N . LYS A 1 166 ? -3.774 -4.673 13.835 1.00 84.62 166 LYS A N 1
ATOM 1318 C CA . LYS A 1 166 ? -4.783 -3.995 14.639 1.00 84.62 166 LYS A CA 1
ATOM 1319 C C . LYS A 1 166 ? -4.318 -2.609 15.071 1.00 84.62 166 LYS A C 1
ATOM 1321 O O . LYS A 1 166 ? -3.165 -2.451 15.462 1.00 84.62 166 LYS A O 1
ATOM 1326 N N . VAL A 1 167 ? -5.244 -1.663 15.045 1.00 84.31 167 VAL A N 1
ATOM 1327 C CA . VAL A 1 167 ? -5.103 -0.284 15.518 1.00 84.31 167 VAL A CA 1
ATOM 1328 C C . VAL A 1 167 ? -6.296 0.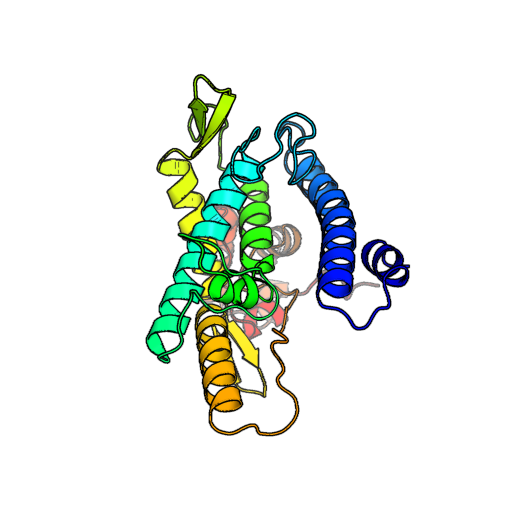051 16.412 1.00 84.31 167 VAL A C 1
ATOM 1330 O O . VAL A 1 167 ? -7.390 -0.500 16.232 1.00 84.31 167 VAL A O 1
ATOM 1333 N N . SER A 1 168 ? -6.084 0.896 17.421 1.00 83.50 168 SER A N 1
ATOM 1334 C CA . SER A 1 168 ? -7.155 1.334 18.317 1.00 83.50 168 SER A CA 1
ATOM 1335 C C . SER A 1 168 ? -7.807 2.599 17.769 1.00 83.50 168 SER A C 1
ATOM 1337 O O . SER A 1 168 ? -7.168 3.640 17.647 1.00 83.50 168 SER A O 1
ATOM 1339 N N . VAL A 1 169 ? -9.095 2.525 17.445 1.00 81.62 169 VAL A N 1
ATOM 1340 C CA . VAL A 1 169 ? -9.894 3.669 16.995 1.00 81.62 169 VAL A CA 1
ATOM 1341 C C . VAL A 1 169 ? -11.078 3.810 17.940 1.00 81.62 169 VAL A C 1
ATOM 1343 O O . VAL A 1 169 ? -11.873 2.883 18.100 1.00 81.62 169 VAL A O 1
ATOM 1346 N N . SER A 1 170 ? -11.172 4.960 18.613 1.00 81.12 170 SER A N 1
ATOM 1347 C CA . SER A 1 170 ? -12.248 5.267 19.573 1.00 81.12 170 SER A CA 1
ATOM 1348 C C . SER A 1 170 ? -12.425 4.192 20.661 1.00 81.12 170 SER A C 1
ATOM 1350 O O . SER A 1 170 ? -13.543 3.817 21.011 1.00 81.12 170 SER A O 1
ATOM 1352 N N . GLY A 1 171 ? -11.313 3.653 21.175 1.00 78.88 171 GLY A N 1
ATOM 1353 C CA . GLY A 1 171 ? -11.306 2.637 22.236 1.00 78.88 171 GLY A CA 1
ATOM 1354 C C . GLY A 1 171 ? -11.644 1.213 21.780 1.00 78.88 171 GLY A C 1
ATOM 1355 O O . GLY A 1 171 ? -11.729 0.312 22.613 1.00 78.88 171 GLY A O 1
ATOM 1356 N N . ARG A 1 172 ? -11.824 0.980 20.474 1.00 83.00 172 ARG A N 1
ATOM 1357 C CA . ARG A 1 172 ? -12.055 -0.348 19.889 1.00 83.00 172 ARG A CA 1
ATOM 1358 C C . ARG A 1 172 ? -10.917 -0.724 18.949 1.00 83.00 172 ARG A C 1
ATOM 1360 O O . ARG A 1 172 ? -10.339 0.123 18.280 1.00 83.00 172 ARG A O 1
ATOM 1367 N N . SER A 1 173 ? -10.603 -2.014 18.898 1.00 84.94 173 SER A N 1
ATOM 1368 C CA . SER A 1 173 ? -9.504 -2.538 18.088 1.00 84.94 173 SER A CA 1
ATOM 1369 C C . SER A 1 173 ? -10.014 -3.041 16.740 1.00 84.94 173 SER A C 1
ATOM 1371 O O . SER A 1 173 ? -10.843 -3.951 16.701 1.00 84.94 173 SER A O 1
ATOM 1373 N N . PHE A 1 174 ? -9.490 -2.485 15.649 1.00 87.62 174 PHE A N 1
ATOM 1374 C CA . PHE A 1 174 ? -9.846 -2.851 14.275 1.00 87.62 174 PHE A CA 1
ATOM 1375 C C . PHE A 1 174 ? -8.604 -3.223 13.477 1.00 87.62 174 PHE A C 1
ATOM 1377 O O . PHE A 1 174 ? -7.543 -2.646 13.698 1.00 87.62 174 PHE A O 1
ATOM 1384 N N . ALA A 1 175 ? -8.728 -4.168 12.545 1.00 90.38 175 ALA A N 1
ATOM 1385 C CA . ALA A 1 175 ? -7.699 -4.377 11.531 1.00 90.38 175 ALA A CA 1
ATOM 1386 C C . ALA A 1 175 ? -7.744 -3.244 10.492 1.00 90.38 175 ALA A C 1
ATOM 1388 O O . ALA A 1 175 ? -8.823 -2.712 10.221 1.00 90.38 175 ALA A O 1
ATOM 1389 N N . TYR A 1 176 ? -6.613 -2.910 9.868 1.00 91.88 176 TYR A N 1
ATOM 1390 C CA . TYR A 1 176 ? -6.594 -1.933 8.772 1.00 91.88 176 TYR A CA 1
ATOM 1391 C C . TYR A 1 176 ? -7.500 -2.333 7.605 1.00 91.88 176 TYR A C 1
ATOM 1393 O O . TYR A 1 176 ? -8.189 -1.480 7.060 1.00 91.88 176 TYR A O 1
ATOM 1401 N N . GLU A 1 177 ? -7.593 -3.623 7.282 1.00 91.88 177 GLU A N 1
ATOM 1402 C CA . GLU A 1 177 ? -8.547 -4.132 6.288 1.00 91.88 177 GLU A CA 1
ATOM 1403 C C . GLU A 1 177 ? -10.000 -3.781 6.639 1.00 91.88 177 GLU A C 1
ATOM 1405 O O . GLU A 1 177 ? -10.785 -3.383 5.780 1.00 91.88 177 GLU A O 1
ATOM 1410 N N . THR A 1 178 ? -10.355 -3.859 7.923 1.00 92.88 178 THR A N 1
ATOM 1411 C CA . THR A 1 178 ? -11.678 -3.446 8.399 1.00 92.88 178 THR A CA 1
ATOM 1412 C C . THR A 1 178 ? -11.871 -1.938 8.273 1.00 92.88 178 THR A C 1
ATOM 1414 O O . THR A 1 178 ? -12.972 -1.501 7.952 1.00 92.88 178 THR A O 1
ATOM 1417 N N . LEU A 1 179 ? -10.822 -1.141 8.502 1.00 92.56 179 LEU A N 1
ATOM 1418 C CA . LEU A 1 179 ? -10.882 0.314 8.340 1.00 92.56 179 LEU A CA 1
ATOM 1419 C C . LEU A 1 179 ? -11.041 0.738 6.880 1.00 92.56 179 LEU A C 1
ATOM 1421 O O . LEU A 1 179 ? -11.767 1.697 6.635 1.00 92.56 179 LEU A O 1
ATOM 1425 N N . ILE A 1 180 ? -10.429 0.012 5.936 1.00 92.56 180 ILE A N 1
ATOM 1426 C CA . ILE A 1 180 ? -10.654 0.210 4.497 1.00 92.56 180 ILE A CA 1
ATOM 1427 C C . ILE A 1 180 ? -12.147 0.046 4.205 1.00 92.56 180 ILE A C 1
ATOM 1429 O O . ILE A 1 180 ? -12.784 0.992 3.768 1.00 92.56 180 ILE A O 1
ATOM 1433 N N . GLN A 1 181 ? -12.742 -1.088 4.588 1.00 92.94 181 GLN A N 1
ATOM 1434 C CA . GLN A 1 181 ? -14.178 -1.316 4.375 1.00 92.94 181 GLN A CA 1
ATOM 1435 C C . GLN A 1 181 ? -15.071 -0.294 5.097 1.00 92.94 181 GLN A C 1
ATOM 1437 O O . GLN A 1 181 ? -16.155 0.054 4.628 1.00 92.94 181 GLN A O 1
ATOM 1442 N N . GLU A 1 182 ? -14.659 0.158 6.281 1.00 92.19 182 GLU A N 1
ATOM 1443 C CA . GLU A 1 182 ? -15.418 1.139 7.049 1.00 92.19 182 GLU A CA 1
ATOM 1444 C C . GLU A 1 182 ? -15.371 2.532 6.414 1.00 92.19 182 GLU A C 1
ATOM 1446 O O . GLU A 1 182 ? -16.350 3.268 6.528 1.00 92.19 182 GLU A O 1
ATOM 1451 N N . ALA A 1 183 ? -14.290 2.889 5.713 1.00 92.94 183 ALA A N 1
ATOM 1452 C CA . ALA A 1 183 ? -14.214 4.123 4.937 1.00 92.94 183 ALA A CA 1
ATOM 1453 C C . ALA A 1 183 ? -15.307 4.169 3.859 1.00 92.94 183 ALA A C 1
ATOM 1455 O O . ALA A 1 183 ? -16.044 5.155 3.780 1.00 92.94 183 ALA A O 1
ATOM 1456 N N . ASP A 1 184 ? -15.500 3.075 3.119 1.00 92.50 184 ASP A N 1
ATOM 1457 C CA . ASP A 1 184 ? -16.548 2.973 2.097 1.00 92.50 184 ASP A CA 1
ATOM 1458 C C . ASP A 1 184 ? -17.951 3.049 2.715 1.00 92.50 184 ASP A C 1
ATOM 1460 O O . ASP A 1 184 ? -18.817 3.786 2.242 1.00 92.50 184 ASP A O 1
ATOM 1464 N N . ARG A 1 185 ? -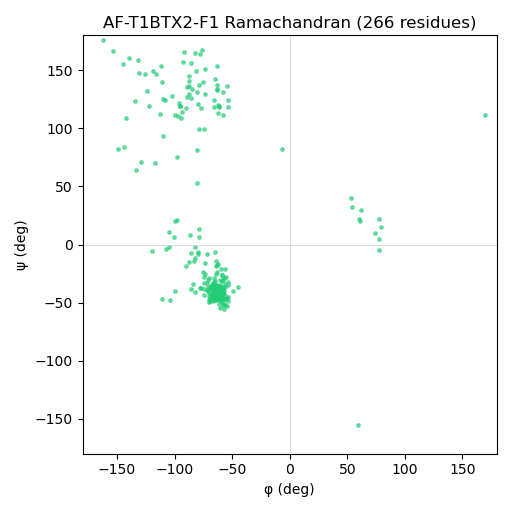18.181 2.354 3.841 1.00 92.94 185 ARG A N 1
ATOM 1465 C CA . ARG A 1 185 ? -19.465 2.427 4.568 1.00 92.94 185 ARG A CA 1
ATOM 1466 C C . ARG A 1 185 ? -19.750 3.817 5.122 1.00 92.94 185 ARG A C 1
ATOM 1468 O O . ARG A 1 185 ? -20.917 4.200 5.219 1.00 92.94 185 ARG A O 1
ATOM 1475 N N . LYS A 1 186 ? -18.723 4.540 5.572 1.00 92.88 186 LYS A N 1
ATOM 1476 C CA . LYS A 1 186 ? -18.858 5.927 6.032 1.00 92.88 186 LYS A CA 1
ATOM 1477 C C . LYS A 1 186 ? -19.229 6.836 4.868 1.00 92.88 186 LYS A C 1
ATOM 1479 O O . LYS A 1 186 ? -20.132 7.652 5.032 1.00 92.88 186 LYS A O 1
ATOM 1484 N N . LEU A 1 187 ? -18.589 6.662 3.709 1.00 94.31 187 LEU A N 1
ATOM 1485 C CA . LEU A 1 187 ? -18.911 7.425 2.505 1.00 94.31 187 LEU A CA 1
ATOM 1486 C C . LEU A 1 187 ? -20.355 7.174 2.067 1.00 94.31 187 LEU A C 1
ATOM 1488 O O . LEU A 1 187 ? -21.115 8.125 1.917 1.00 94.31 187 LEU A O 1
ATOM 1492 N N . ALA A 1 188 ? -20.758 5.907 1.933 1.00 94.00 188 ALA A N 1
ATOM 1493 C CA . ALA A 1 188 ? -22.116 5.547 1.530 1.00 94.00 188 ALA A CA 1
ATOM 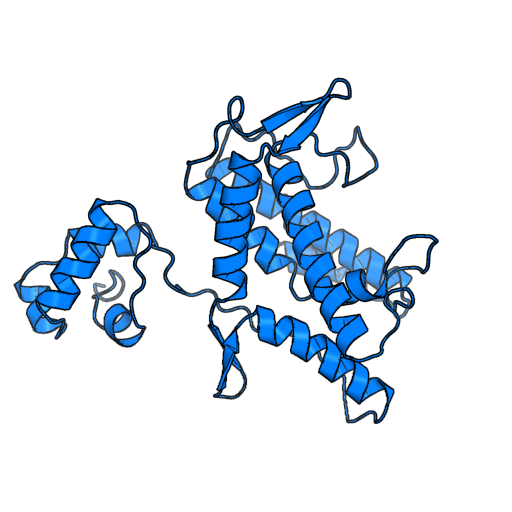1494 C C . ALA A 1 188 ? -23.169 6.160 2.469 1.00 94.00 188 ALA A C 1
ATOM 1496 O O . ALA A 1 188 ? -24.105 6.810 2.009 1.00 94.00 188 ALA A O 1
ATOM 1497 N N . ARG A 1 189 ? -22.965 6.045 3.792 1.00 93.38 189 ARG A N 1
ATOM 1498 C CA . ARG A 1 189 ? -23.838 6.680 4.793 1.00 93.38 189 ARG A CA 1
ATOM 1499 C C . ARG A 1 189 ? -23.897 8.191 4.623 1.00 93.38 189 ARG A C 1
ATOM 1501 O O . ARG A 1 189 ? -24.992 8.745 4.625 1.00 93.38 189 ARG A O 1
ATOM 1508 N N . HIS A 1 190 ? -22.749 8.838 4.442 1.00 94.19 190 HIS A N 1
ATOM 1509 C CA . HIS A 1 190 ? -22.679 10.283 4.258 1.00 94.19 190 HIS A CA 1
ATOM 1510 C C . HIS A 1 190 ? -23.414 10.747 2.993 1.00 94.19 190 HIS A C 1
ATOM 1512 O O . HIS A 1 190 ? -24.079 11.774 3.036 1.00 94.19 190 HIS A O 1
ATOM 1518 N N . LEU A 1 191 ? -23.361 9.979 1.900 1.00 92.94 191 LEU A N 1
ATOM 1519 C CA . LEU A 1 191 ? -24.088 10.293 0.666 1.00 92.94 191 LEU A CA 1
ATOM 1520 C C . LEU A 1 191 ? -25.608 10.139 0.821 1.00 92.94 191 LEU A C 1
ATOM 1522 O O . LEU A 1 191 ? -26.360 10.929 0.259 1.00 92.94 191 LEU A O 1
ATOM 1526 N N . THR A 1 192 ? -26.070 9.148 1.589 1.00 92.88 192 THR A N 1
ATOM 1527 C CA . THR A 1 192 ? -27.512 8.900 1.790 1.00 92.88 192 THR A CA 1
ATOM 1528 C C . THR A 1 192 ? -28.147 9.756 2.885 1.00 92.88 192 THR A C 1
ATOM 1530 O O . THR A 1 192 ? -29.320 10.105 2.800 1.00 92.88 192 THR A O 1
ATOM 1533 N N . ALA A 1 193 ? -27.391 10.064 3.937 1.00 91.56 193 ALA A N 1
ATOM 1534 C CA . ALA A 1 193 ? -27.850 10.790 5.113 1.00 91.56 193 ALA A CA 1
ATOM 1535 C C . ALA A 1 193 ? -26.667 11.592 5.683 1.00 91.56 193 ALA A C 1
ATOM 1537 O O . ALA A 1 193 ? -25.985 11.125 6.602 1.00 91.56 193 ALA A O 1
ATOM 1538 N N . PRO A 1 194 ? -26.379 12.782 5.123 1.00 85.19 194 PRO A N 1
ATOM 1539 C CA . PRO A 1 194 ? -25.212 13.560 5.511 1.00 85.19 194 PRO A CA 1
ATOM 1540 C C . PRO A 1 194 ? -25.286 13.975 6.983 1.00 85.19 194 PRO A C 1
ATOM 1542 O O . PRO A 1 194 ? -26.115 14.791 7.380 1.00 85.19 194 PRO A O 1
ATOM 1545 N N . THR A 1 195 ? -24.390 13.430 7.806 1.00 78.38 195 THR A N 1
ATOM 1546 C CA . THR A 1 195 ? -24.215 13.850 9.201 1.00 78.38 195 THR A CA 1
ATOM 1547 C C . THR A 1 195 ? -22.856 14.510 9.380 1.00 78.38 195 THR A C 1
ATOM 1549 O O . THR A 1 195 ? -21.828 13.834 9.311 1.00 78.38 195 THR A O 1
ATOM 1552 N N . GLY A 1 196 ? -22.848 15.816 9.647 1.00 84.06 196 GLY A N 1
ATOM 1553 C CA . GLY A 1 196 ? -21.625 16.565 9.936 1.00 84.06 196 GLY A CA 1
ATOM 1554 C C . GLY A 1 196 ? -20.586 16.515 8.810 1.00 84.06 196 GLY A C 1
ATOM 1555 O O . GLY A 1 196 ? -20.909 16.330 7.638 1.00 84.06 196 GLY A O 1
ATOM 1556 N N . ARG A 1 197 ? -19.316 16.706 9.176 1.00 85.88 197 ARG A N 1
ATOM 1557 C CA . ARG A 1 197 ? -18.187 16.663 8.241 1.00 85.88 197 ARG A CA 1
ATOM 1558 C C . ARG A 1 197 ? -17.782 15.214 7.961 1.00 85.88 197 ARG A C 1
ATOM 1560 O O . ARG A 1 197 ? -17.570 14.446 8.896 1.00 85.88 197 ARG A O 1
ATOM 1567 N N . PHE A 1 198 ? -17.618 14.869 6.686 1.00 85.56 198 PHE A N 1
ATOM 1568 C CA . PHE A 1 198 ? -17.034 13.593 6.280 1.00 85.56 198 PHE A CA 1
ATOM 1569 C C . PHE A 1 198 ? -15.522 13.585 6.533 1.00 85.56 198 PHE A C 1
ATOM 1571 O O . PHE A 1 198 ? -14.821 14.521 6.141 1.00 85.56 198 PHE A O 1
ATOM 1578 N N . ASP A 1 199 ? -15.032 12.539 7.198 1.00 85.56 199 ASP A N 1
ATOM 1579 C CA . ASP A 1 199 ? -13.621 12.380 7.540 1.00 85.56 199 ASP A CA 1
ATOM 1580 C C . ASP A 1 199 ? -13.131 10.959 7.229 1.00 85.56 199 ASP A C 1
ATOM 1582 O O . ASP A 1 199 ? -13.673 9.962 7.721 1.00 85.56 199 ASP A O 1
ATOM 1586 N N . LEU A 1 200 ? -12.085 10.905 6.405 1.00 84.94 200 LEU A N 1
ATOM 1587 C CA . LEU A 1 200 ? -11.367 9.701 5.989 1.00 84.94 200 LEU A CA 1
ATOM 1588 C C . LEU A 1 200 ? -10.009 9.561 6.680 1.00 84.94 200 LEU A C 1
ATOM 1590 O O . LEU A 1 200 ? -9.203 8.719 6.285 1.00 84.94 200 LEU A O 1
ATOM 1594 N N . SER A 1 201 ? -9.738 10.374 7.703 1.00 81.12 201 SER A N 1
ATOM 1595 C CA . SER A 1 201 ? -8.519 10.251 8.484 1.00 81.12 201 SER A CA 1
ATOM 1596 C C . SER A 1 201 ? -8.367 8.817 9.007 1.00 81.12 201 SER A C 1
ATOM 1598 O O . SER A 1 201 ? -9.252 8.233 9.640 1.00 81.12 201 SER A O 1
ATOM 1600 N N . CYS A 1 202 ? -7.228 8.212 8.676 1.00 77.31 202 CYS A N 1
ATOM 1601 C CA . CYS A 1 202 ? -6.863 6.883 9.130 1.00 77.31 202 CYS A CA 1
ATOM 1602 C C . CYS A 1 202 ? -5.739 7.020 10.152 1.00 77.31 202 CYS A C 1
ATOM 1604 O O . CYS A 1 202 ? -4.689 7.590 9.855 1.00 77.31 202 CYS A O 1
ATOM 1606 N N . SER A 1 203 ? -5.941 6.468 11.349 1.00 72.69 203 SER A N 1
ATOM 1607 C CA . SER A 1 203 ? -4.900 6.438 12.373 1.00 72.69 203 SER A CA 1
ATOM 1608 C C . SER A 1 203 ? -3.689 5.652 11.876 1.00 72.69 203 SER A C 1
ATOM 1610 O O . SER A 1 203 ? -3.764 4.452 11.591 1.00 72.69 203 SER A O 1
ATOM 1612 N N . PHE A 1 204 ? -2.553 6.334 11.804 1.00 71.75 204 PHE A N 1
ATOM 1613 C CA . PHE A 1 204 ? -1.254 5.723 11.587 1.00 71.75 204 PHE A CA 1
ATOM 1614 C C . PHE A 1 204 ? -0.544 5.605 12.931 1.00 71.75 204 PHE A C 1
ATOM 1616 O O . PHE A 1 204 ? -0.166 6.608 13.532 1.00 71.75 204 PHE A O 1
ATOM 1623 N N . GLU A 1 205 ? -0.358 4.380 13.415 1.00 62.75 205 GLU A N 1
ATOM 1624 C CA . GLU A 1 205 ? 0.449 4.144 14.608 1.00 62.75 205 GLU A CA 1
ATOM 1625 C C . GLU A 1 205 ? 1.865 3.730 14.188 1.00 62.75 205 GLU A C 1
ATOM 1627 O O . GLU A 1 205 ? 2.097 2.628 13.675 1.00 62.75 205 GLU A O 1
ATOM 1632 N N . VAL A 1 206 ? 2.843 4.609 14.429 1.00 50.69 206 VAL A N 1
ATOM 1633 C CA . VAL A 1 206 ? 4.263 4.230 14.432 1.00 50.69 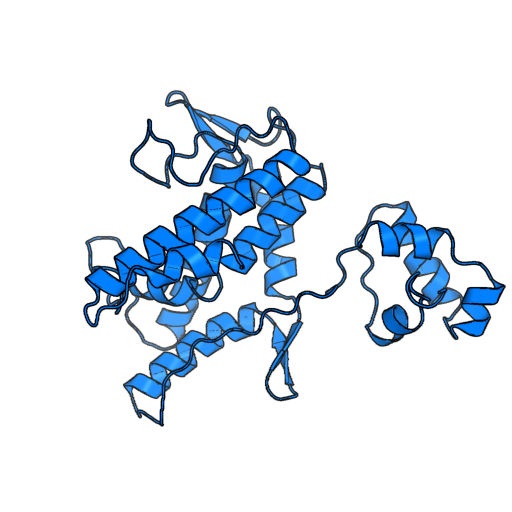206 VAL A CA 1
ATOM 1634 C C . VAL A 1 206 ? 4.505 3.452 15.720 1.00 50.69 206 VAL A C 1
ATOM 1636 O O . VAL A 1 206 ? 4.622 4.036 16.790 1.00 50.69 206 VAL A O 1
ATOM 1639 N N . GLY A 1 207 ? 4.517 2.124 15.643 1.00 47.62 207 GLY A N 1
ATOM 1640 C CA . GLY A 1 207 ? 4.669 1.303 16.841 1.00 47.62 207 GLY A CA 1
ATOM 1641 C C . GLY A 1 207 ? 4.402 -0.174 16.598 1.00 47.62 207 GLY A C 1
ATOM 1642 O O . GLY A 1 207 ? 3.282 -0.577 16.324 1.00 47.62 207 GLY A O 1
ATOM 1643 N N . GLU A 1 208 ? 5.468 -0.963 16.679 1.00 45.75 208 GLU A N 1
ATOM 1644 C CA . GLU A 1 208 ? 5.559 -2.427 16.724 1.00 45.75 208 GLU A CA 1
ATOM 1645 C C . GLU A 1 208 ? 4.245 -3.229 16.838 1.00 45.75 208 GLU A C 1
ATOM 1647 O O . GLU A 1 208 ? 3.927 -3.81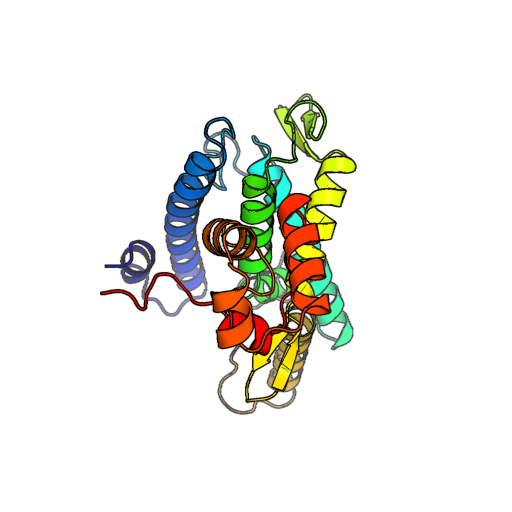9 17.869 1.00 45.75 208 GLU A O 1
ATOM 1652 N N . SER A 1 209 ? 3.549 -3.453 15.727 1.00 40.06 209 SER A N 1
ATOM 1653 C CA . SER A 1 209 ? 2.649 -4.609 15.622 1.00 40.06 209 SER A CA 1
ATOM 1654 C C . SER A 1 209 ? 3.429 -5.884 15.286 1.00 40.06 209 SER A C 1
ATOM 1656 O O . SER A 1 209 ? 3.142 -6.586 14.314 1.00 40.06 209 SER A O 1
ATOM 1658 N N . GLY A 1 210 ? 4.464 -6.175 16.075 1.00 44.59 210 GLY A N 1
ATOM 1659 C CA . GLY A 1 210 ? 5.248 -7.404 15.950 1.00 44.59 210 GLY A CA 1
ATOM 1660 C C . GLY A 1 210 ? 6.265 -7.429 14.805 1.00 44.59 210 GLY A C 1
ATOM 1661 O O . GLY A 1 210 ? 6.685 -8.514 14.382 1.00 44.59 210 GLY A O 1
ATOM 1662 N N . HIS A 1 211 ? 6.690 -6.265 14.310 1.00 43.12 211 HIS A N 1
ATOM 1663 C CA . HIS A 1 211 ? 7.932 -6.164 13.551 1.00 43.12 211 HIS A CA 1
ATOM 1664 C C . HIS A 1 211 ? 9.060 -5.749 14.474 1.00 43.12 211 HIS A C 1
ATOM 1666 O O . HIS A 1 211 ? 9.016 -4.732 15.149 1.00 43.12 211 HIS A O 1
ATOM 1672 N N . VAL A 1 212 ? 10.022 -6.658 14.513 1.00 51.00 212 VAL A N 1
ATOM 1673 C CA . VAL A 1 212 ? 11.256 -6.612 15.268 1.00 51.00 212 VAL A CA 1
ATOM 1674 C C . VAL A 1 212 ? 12.018 -5.362 14.847 1.00 51.00 212 VAL A C 1
ATOM 1676 O O . VAL A 1 212 ? 12.495 -5.297 13.714 1.00 51.00 212 VAL A O 1
ATOM 1679 N N . THR A 1 213 ? 12.132 -4.392 15.746 1.00 56.16 213 THR A N 1
ATOM 1680 C CA . THR A 1 213 ? 13.251 -3.452 15.709 1.00 56.16 213 THR A CA 1
ATOM 1681 C C . THR A 1 213 ? 14.528 -4.283 15.940 1.00 56.16 213 THR A C 1
ATOM 1683 O O . THR A 1 213 ? 14.501 -5.204 16.770 1.00 56.16 213 THR A O 1
ATOM 1686 N N . PRO A 1 214 ? 15.617 -4.102 15.164 1.00 62.34 214 PRO A N 1
ATOM 1687 C CA . PRO A 1 214 ? 16.906 -4.740 15.459 1.00 62.34 214 PRO A CA 1
ATOM 1688 C C . PRO A 1 214 ? 17.273 -4.623 16.945 1.00 62.34 214 PRO A C 1
ATOM 1690 O O . PRO A 1 214 ? 17.688 -5.596 17.564 1.00 62.34 214 PRO A O 1
ATOM 1693 N N . GLU A 1 215 ? 16.939 -3.485 17.544 1.00 65.19 215 GLU A N 1
ATOM 1694 C CA . GLU A 1 215 ? 17.086 -3.165 18.956 1.00 65.19 215 GLU A CA 1
ATOM 1695 C C . GLU A 1 215 ? 16.285 -4.119 19.864 1.00 65.19 215 GLU A C 1
ATOM 1697 O O . GLU A 1 215 ? 16.839 -4.679 20.810 1.00 65.19 215 GLU A O 1
ATOM 1702 N N . LEU A 1 216 ? 15.004 -4.388 19.569 1.00 68.62 216 LEU A N 1
ATOM 1703 C CA . LEU A 1 216 ? 14.198 -5.364 20.318 1.00 68.62 216 LEU A CA 1
ATOM 1704 C C . LEU A 1 216 ? 14.709 -6.797 20.125 1.00 68.62 216 LEU A C 1
ATOM 1706 O O . LEU A 1 216 ? 14.655 -7.599 21.061 1.00 68.62 216 LEU A O 1
ATOM 1710 N N . LYS A 1 217 ? 15.208 -7.139 18.928 1.00 72.25 217 LYS A N 1
ATOM 1711 C CA . LYS A 1 217 ? 15.825 -8.450 18.668 1.00 72.25 217 LYS A CA 1
ATOM 1712 C C . LYS A 1 217 ? 17.031 -8.659 19.568 1.00 72.25 217 LYS A C 1
ATOM 1714 O O . LYS A 1 217 ? 17.097 -9.661 20.279 1.00 72.25 217 LYS A O 1
ATOM 1719 N N . ASP A 1 218 ? 17.953 -7.709 19.522 1.00 75.69 218 ASP A N 1
ATOM 1720 C CA . ASP A 1 218 ? 19.217 -7.769 20.235 1.00 75.69 218 ASP A CA 1
ATOM 1721 C C . ASP A 1 218 ? 18.949 -7.751 21.736 1.00 75.69 218 ASP A C 1
ATOM 1723 O O . ASP A 1 218 ? 19.523 -8.554 22.470 1.00 75.69 218 ASP A O 1
ATOM 1727 N N . ARG A 1 219 ? 17.955 -6.972 22.181 1.00 80.19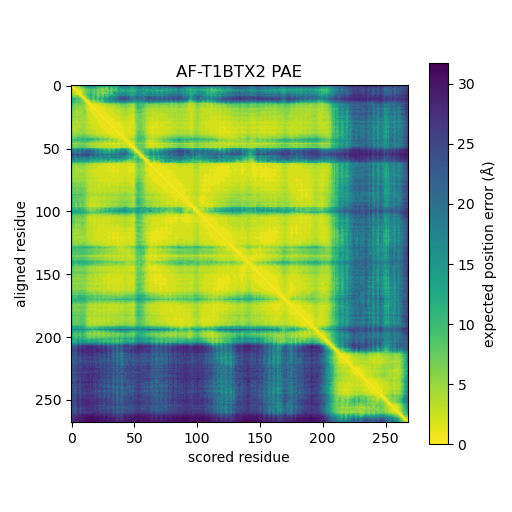 219 ARG A N 1
ATOM 1728 C CA . ARG A 1 219 ? 17.543 -6.947 23.583 1.00 80.19 219 ARG A CA 1
ATOM 1729 C C . ARG A 1 219 ? 16.950 -8.264 24.066 1.00 80.19 219 ARG A C 1
ATOM 1731 O O . ARG A 1 219 ? 17.264 -8.718 25.164 1.00 80.19 219 ARG A O 1
ATOM 1738 N N . VAL A 1 220 ? 16.098 -8.902 23.266 1.00 80.69 220 VAL A N 1
ATOM 1739 C CA . VAL A 1 220 ? 15.542 -10.225 23.586 1.00 80.69 220 VAL A CA 1
ATOM 1740 C C . VAL A 1 220 ? 16.642 -11.278 23.683 1.00 80.69 220 VAL A C 1
ATOM 1742 O O . VAL A 1 220 ? 16.577 -12.145 24.558 1.00 80.69 220 VAL A O 1
ATOM 1745 N N . LEU A 1 221 ? 17.633 -11.218 22.790 1.00 82.25 221 LEU A N 1
ATOM 1746 C CA . LEU A 1 221 ? 18.770 -12.137 22.785 1.00 82.25 221 LEU A CA 1
ATOM 1747 C C . LEU A 1 221 ? 19.729 -11.871 23.956 1.00 82.25 221 LEU A C 1
ATOM 1749 O O . LEU A 1 221 ? 20.281 -12.826 24.501 1.00 82.25 221 LEU A O 1
ATOM 1753 N N . SER A 1 222 ? 19.872 -10.612 24.384 1.00 84.75 222 SER A N 1
ATOM 1754 C CA . SER A 1 222 ? 20.724 -10.202 25.506 1.00 84.75 222 SER A CA 1
ATOM 1755 C C . SER A 1 222 ? 20.050 -10.298 26.882 1.00 84.75 222 SER A C 1
ATOM 1757 O O . SER A 1 222 ? 20.705 -10.038 27.888 1.00 84.75 222 SER A O 1
ATOM 1759 N N . LEU A 1 223 ? 18.746 -10.593 26.958 1.00 85.81 223 LEU A N 1
ATOM 1760 C CA . LEU A 1 223 ? 17.984 -10.552 28.211 1.00 85.81 223 LEU A CA 1
ATOM 1761 C C . LEU A 1 223 ? 18.478 -11.623 29.197 1.00 85.81 223 LEU A C 1
ATOM 1763 O O . LEU A 1 223 ? 18.361 -12.827 28.941 1.00 85.81 223 LEU A O 1
ATOM 1767 N N . THR A 1 224 ? 18.980 -11.198 30.355 1.00 86.00 224 THR A N 1
ATOM 1768 C CA . THR A 1 224 ? 19.478 -12.109 31.394 1.00 86.00 224 THR A CA 1
ATOM 1769 C C . THR A 1 224 ? 18.341 -12.741 32.204 1.00 86.00 224 THR A C 1
ATOM 1771 O O . THR A 1 224 ? 17.194 -12.284 32.218 1.00 86.00 224 THR A O 1
ATOM 1774 N N . LEU A 1 225 ? 18.650 -13.813 32.942 1.00 83.62 225 LEU A N 1
ATOM 1775 C CA . LEU A 1 225 ? 17.670 -14.494 33.796 1.00 83.62 225 LEU A CA 1
ATOM 1776 C C . LEU A 1 225 ? 17.167 -13.602 34.949 1.00 83.62 225 LEU A C 1
ATOM 1778 O O . LEU A 1 225 ? 16.009 -13.742 35.358 1.00 83.62 225 LEU A O 1
ATOM 1782 N N . ALA A 1 226 ? 18.019 -12.703 35.451 1.00 83.31 226 ALA A N 1
ATOM 1783 C CA . ALA A 1 226 ? 17.687 -11.735 36.493 1.00 83.31 226 ALA A CA 1
ATOM 1784 C C . ALA A 1 226 ? 16.729 -10.658 35.963 1.00 83.31 226 ALA A C 1
ATOM 1786 O O . ALA A 1 226 ? 15.654 -10.470 36.530 1.00 83.31 226 ALA A O 1
ATOM 1787 N N . GLU A 1 227 ? 17.043 -10.056 34.814 1.00 83.06 227 GLU A N 1
ATOM 1788 C CA . GLU A 1 227 ? 16.180 -9.068 34.153 1.00 83.06 227 GLU A CA 1
ATOM 1789 C C . GLU A 1 227 ? 14.835 -9.676 33.746 1.00 83.06 227 GLU A C 1
ATOM 1791 O O . GLU A 1 227 ? 13.791 -9.070 33.957 1.00 83.06 227 GLU A O 1
ATOM 1796 N N . ARG A 1 228 ? 14.820 -10.925 33.256 1.00 88.75 228 ARG A N 1
ATOM 1797 C CA . ARG A 1 228 ? 13.577 -11.662 32.968 1.00 88.75 228 ARG A CA 1
ATOM 1798 C C . ARG A 1 228 ? 12.706 -11.840 34.216 1.00 88.75 228 ARG A C 1
ATOM 1800 O O . ARG A 1 228 ? 11.481 -11.736 34.126 1.00 88.75 228 ARG A O 1
ATOM 1807 N N . LYS A 1 229 ? 13.318 -12.168 35.365 1.00 84.88 229 LYS A N 1
ATOM 1808 C CA . LYS A 1 229 ? 12.607 -12.300 36.650 1.00 84.88 229 LYS A CA 1
ATOM 1809 C C . LYS A 1 229 ? 12.031 -10.952 37.084 1.00 84.88 229 LYS A C 1
ATOM 1811 O O . LYS A 1 229 ? 10.845 -10.906 37.392 1.00 84.88 229 LYS A O 1
ATOM 1816 N N . ALA A 1 230 ? 12.833 -9.889 37.037 1.00 84.25 230 ALA A N 1
ATOM 1817 C CA . ALA A 1 230 ? 12.417 -8.529 37.380 1.00 84.25 230 ALA A CA 1
ATOM 1818 C C . ALA A 1 230 ? 11.278 -8.020 36.477 1.00 84.25 230 ALA A C 1
ATOM 1820 O O . ALA A 1 230 ? 10.314 -7.436 36.955 1.00 84.25 230 ALA A O 1
ATOM 1821 N N . ALA A 1 231 ? 11.331 -8.345 35.185 1.00 80.25 231 ALA A N 1
ATOM 1822 C CA . ALA A 1 231 ? 10.307 -8.026 34.195 1.00 80.25 231 ALA A CA 1
ATOM 1823 C C . ALA A 1 231 ? 9.006 -8.849 34.328 1.00 80.25 231 ALA A C 1
ATOM 1825 O O . ALA A 1 231 ? 8.043 -8.617 33.596 1.00 80.25 231 ALA A O 1
ATOM 1826 N N . GLY A 1 232 ? 8.955 -9.869 35.194 1.00 83.50 232 GLY A N 1
ATOM 1827 C CA . GLY A 1 232 ? 7.773 -10.724 35.343 1.00 83.50 232 GLY A CA 1
ATOM 1828 C C . GLY A 1 232 ? 7.399 -11.502 34.070 1.00 83.50 232 GLY A C 1
ATOM 1829 O O . GLY A 1 232 ? 6.219 -11.769 33.821 1.00 83.50 232 GLY A O 1
ATOM 1830 N N . ILE A 1 233 ? 8.376 -11.843 33.221 1.00 83.81 233 ILE A N 1
ATOM 1831 C CA . ILE A 1 233 ? 8.156 -12.613 31.985 1.00 83.81 233 ILE A CA 1
ATOM 1832 C C . ILE A 1 233 ? 8.258 -14.106 32.305 1.00 83.81 233 ILE A C 1
ATOM 1834 O O . ILE A 1 233 ? 9.261 -14.554 32.858 1.00 83.81 233 ILE A O 1
ATOM 1838 N N . SER A 1 234 ? 7.254 -14.912 31.944 1.00 86.50 234 SER A N 1
ATOM 1839 C CA . SER A 1 234 ? 7.263 -16.360 32.218 1.00 86.50 234 SER A CA 1
ATOM 1840 C C . SER A 1 234 ? 8.413 -17.087 31.493 1.00 86.50 234 SER A C 1
ATOM 1842 O O . SER A 1 234 ? 8.888 -16.644 30.445 1.00 86.50 234 SER A O 1
ATOM 1844 N N . LYS A 1 235 ? 8.869 -18.227 32.032 1.00 86.00 235 LYS A N 1
ATOM 1845 C CA . LYS A 1 235 ? 9.956 -19.020 31.424 1.00 86.00 235 LYS A CA 1
ATOM 1846 C C . LYS A 1 235 ? 9.571 -19.531 30.027 1.00 86.00 235 LYS A C 1
ATOM 1848 O O . LYS A 1 235 ? 10.386 -19.470 29.112 1.00 86.00 235 LYS A O 1
ATOM 1853 N N . THR A 1 236 ? 8.330 -19.985 29.845 1.00 83.94 236 THR A N 1
ATOM 1854 C CA . THR A 1 236 ? 7.816 -20.486 28.558 1.00 83.94 236 THR A CA 1
ATOM 1855 C C . THR A 1 236 ? 7.710 -19.374 27.518 1.00 83.94 236 THR A C 1
ATOM 1857 O O . THR A 1 236 ? 8.143 -19.550 26.380 1.00 83.94 236 THR A O 1
ATOM 1860 N N . THR A 1 237 ? 7.217 -18.200 27.921 1.00 81.25 237 THR A N 1
ATOM 1861 C CA . THR A 1 237 ? 7.165 -17.009 27.068 1.00 81.25 237 THR A CA 1
ATOM 1862 C C . THR A 1 237 ? 8.574 -16.566 26.667 1.00 81.25 237 THR A C 1
ATOM 1864 O O . THR A 1 237 ? 8.823 -16.353 25.487 1.00 81.25 237 THR A O 1
ATOM 1867 N N . TRP A 1 238 ? 9.527 -16.512 27.601 1.00 83.31 238 TRP A N 1
ATOM 1868 C CA . TRP A 1 238 ? 10.912 -16.124 27.307 1.00 83.31 238 TRP A CA 1
ATOM 1869 C C . TRP A 1 238 ? 11.599 -17.070 26.307 1.00 83.31 238 TRP A C 1
ATOM 1871 O O . TRP A 1 238 ? 12.155 -16.605 25.312 1.00 83.31 238 TRP A O 1
ATOM 1881 N N . HIS A 1 239 ? 11.485 -18.392 26.496 1.00 83.00 239 HIS A N 1
ATOM 1882 C CA . HIS A 1 239 ? 12.024 -19.371 25.542 1.00 83.00 239 HIS A CA 1
ATOM 1883 C C . HIS A 1 239 ? 11.397 -19.246 24.148 1.00 83.00 239 HIS A C 1
ATOM 1885 O O . HIS A 1 239 ? 12.106 -19.326 23.145 1.00 83.00 239 HIS A O 1
ATOM 1891 N N . TYR A 1 240 ? 10.080 -19.031 24.070 1.00 82.25 240 TYR A N 1
ATOM 1892 C CA . TYR A 1 240 ? 9.380 -18.851 22.798 1.00 82.25 240 TYR A CA 1
ATOM 1893 C C . TYR A 1 240 ? 9.892 -17.631 22.023 1.00 82.25 240 TYR A C 1
ATOM 1895 O O . TYR A 1 240 ? 10.159 -17.719 20.822 1.00 82.25 240 TYR A O 1
ATOM 1903 N N . ILE A 1 241 ? 10.046 -16.501 22.714 1.00 80.88 241 ILE A N 1
ATOM 1904 C CA . ILE A 1 241 ? 10.482 -15.239 22.113 1.00 80.88 241 ILE A CA 1
ATOM 1905 C C . ILE A 1 241 ? 11.938 -15.362 21.650 1.00 80.88 241 ILE A C 1
ATOM 1907 O O . ILE A 1 241 ? 12.235 -15.058 20.497 1.00 80.88 241 ILE A O 1
ATOM 1911 N N . ARG A 1 242 ? 12.824 -15.907 22.492 1.00 84.06 242 ARG A N 1
ATOM 1912 C CA . ARG A 1 242 ? 14.240 -16.111 22.159 1.00 84.06 242 ARG A CA 1
ATOM 1913 C C . ARG A 1 242 ? 14.426 -17.018 20.941 1.00 84.06 242 ARG A C 1
ATOM 1915 O O . ARG A 1 242 ? 15.090 -16.630 19.986 1.00 84.06 242 ARG A O 1
ATOM 1922 N N . LYS A 1 243 ? 13.729 -18.160 20.902 1.00 81.44 243 LYS A N 1
ATOM 1923 C CA . LYS A 1 243 ? 13.765 -19.086 19.757 1.00 81.44 243 LYS A CA 1
ATOM 1924 C C . LYS A 1 243 ? 13.304 -18.417 18.459 1.00 81.44 243 LYS A C 1
ATOM 1926 O O . LYS A 1 243 ? 13.821 -18.719 17.386 1.00 81.44 243 LYS A O 1
ATOM 1931 N N . ARG A 1 244 ? 12.312 -17.520 18.505 1.00 75.00 244 ARG A N 1
ATOM 1932 C CA . ARG A 1 244 ? 11.882 -16.773 17.309 1.00 75.00 244 ARG A CA 1
ATOM 1933 C C . ARG A 1 244 ? 12.917 -15.731 16.882 1.00 75.00 244 ARG A C 1
ATOM 1935 O O . ARG A 1 244 ? 13.159 -15.633 15.680 1.00 75.00 244 ARG A O 1
ATOM 1942 N N . ALA A 1 245 ? 13.534 -15.024 17.831 1.00 76.62 245 ALA A N 1
ATOM 1943 C CA . ALA A 1 245 ? 14.594 -14.052 17.560 1.00 76.62 245 ALA A CA 1
ATOM 1944 C C . ALA A 1 245 ? 15.820 -14.707 16.901 1.00 76.62 245 ALA A C 1
ATOM 1946 O O . ALA A 1 245 ? 16.299 -14.208 15.883 1.00 76.62 245 ALA A O 1
ATOM 1947 N N . GLU A 1 246 ? 16.265 -15.859 17.417 1.00 78.00 246 GLU A N 1
ATOM 1948 C CA . GLU A 1 246 ? 17.381 -16.651 16.870 1.00 78.00 246 GLU A CA 1
ATOM 1949 C C . GLU A 1 246 ? 17.111 -17.089 15.423 1.00 78.00 246 GLU A C 1
ATOM 1951 O O . GLU A 1 246 ? 17.964 -16.961 14.552 1.00 78.00 246 GLU A O 1
ATOM 1956 N N . ASN A 1 247 ? 15.879 -17.515 15.133 1.00 71.75 247 ASN A N 1
ATOM 1957 C CA . ASN A 1 247 ? 15.464 -17.940 13.794 1.00 71.75 247 ASN A CA 1
ATOM 1958 C C . ASN A 1 247 ? 15.149 -16.775 12.834 1.00 71.75 247 ASN A C 1
ATOM 1960 O O . ASN A 1 247 ? 14.598 -17.008 11.756 1.00 71.75 247 ASN A O 1
ATOM 1964 N N . GLY A 1 248 ? 15.399 -15.521 13.232 1.00 6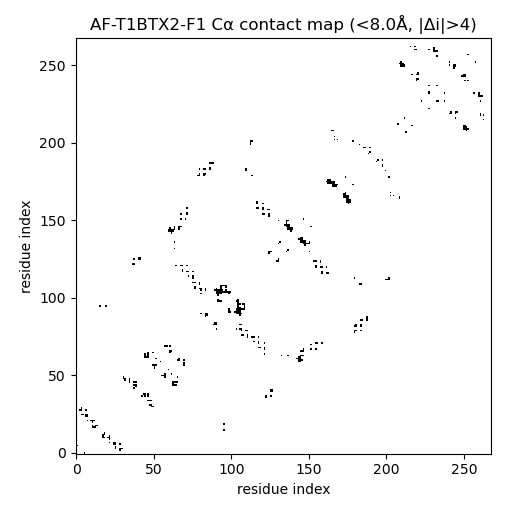1.25 248 GLY A N 1
ATOM 1965 C CA . GLY A 1 248 ? 15.083 -14.337 12.425 1.00 61.25 248 GLY A CA 1
ATOM 1966 C C . GLY A 1 248 ? 13.591 -14.198 12.096 1.00 61.25 248 GLY A C 1
ATOM 1967 O O . GLY A 1 248 ? 13.220 -13.569 11.105 1.00 61.25 248 GLY A O 1
ATOM 1968 N N . ARG A 1 249 ? 12.716 -14.823 12.895 1.00 55.50 249 ARG A N 1
ATOM 1969 C CA . ARG A 1 249 ? 11.262 -14.764 12.715 1.00 55.50 249 ARG A CA 1
ATOM 1970 C C . ARG A 1 249 ? 10.710 -13.544 13.455 1.00 55.50 249 ARG A C 1
ATOM 1972 O O . ARG A 1 249 ? 11.167 -13.254 14.558 1.00 55.50 249 ARG A O 1
ATOM 1979 N N . PRO A 1 250 ? 9.669 -12.876 12.925 1.00 54.78 250 PRO A N 1
ATOM 1980 C CA . PRO A 1 250 ? 9.057 -11.739 13.604 1.00 54.78 250 PRO A CA 1
ATOM 1981 C C . PRO A 1 250 ? 8.561 -12.140 15.001 1.00 54.78 250 PRO A C 1
ATOM 1983 O O . PRO A 1 250 ? 7.892 -13.175 15.152 1.00 54.78 250 PRO A O 1
ATOM 1986 N N . LEU A 1 251 ? 8.916 -11.341 16.010 1.00 62.03 251 LEU A N 1
ATOM 1987 C CA . LEU A 1 251 ? 8.500 -11.496 17.399 1.00 62.03 251 LEU A CA 1
ATOM 1988 C C . LEU A 1 251 ? 7.080 -10.953 17.552 1.00 62.03 251 LEU A C 1
ATOM 1990 O O . LEU A 1 251 ? 6.859 -9.752 17.650 1.00 62.03 251 LEU A O 1
ATOM 1994 N N . ARG A 1 252 ? 6.093 -11.850 17.559 1.00 55.91 252 ARG A N 1
ATOM 1995 C CA . ARG A 1 252 ? 4.707 -11.496 17.887 1.00 55.91 252 ARG A CA 1
ATOM 1996 C C . ARG A 1 252 ? 4.572 -11.416 19.404 1.00 55.91 252 ARG A C 1
ATOM 1998 O O . ARG A 1 252 ? 4.192 -12.397 20.040 1.00 55.91 252 ARG A O 1
ATOM 2005 N N . LEU A 1 253 ? 4.975 -10.287 19.976 1.00 60.31 253 LEU A N 1
ATOM 2006 C CA . LEU A 1 253 ? 4.809 -10.013 21.398 1.00 60.31 253 LEU A CA 1
ATOM 2007 C C . LEU A 1 253 ? 3.448 -9.378 21.648 1.00 60.31 253 LEU A C 1
ATOM 2009 O O . LEU A 1 253 ? 3.025 -8.486 20.920 1.00 60.31 253 LEU A O 1
ATOM 2013 N N . TYR A 1 254 ? 2.763 -9.840 22.692 1.00 57.34 254 TYR A N 1
ATOM 2014 C CA . TYR A 1 254 ? 1.652 -9.082 23.251 1.00 57.34 254 TYR A CA 1
ATOM 2015 C C . TYR A 1 254 ? 2.198 -7.781 23.832 1.00 57.34 254 TYR A C 1
ATOM 2017 O O . TYR A 1 254 ? 3.236 -7.803 24.489 1.00 57.34 254 TYR A O 1
ATOM 2025 N N . GLU A 1 255 ? 1.460 -6.685 23.685 1.00 55.50 255 GLU A N 1
ATOM 2026 C CA . GLU A 1 255 ? 1.834 -5.360 24.197 1.00 55.50 255 GLU A CA 1
ATOM 2027 C C . GLU A 1 255 ? 2.264 -5.390 25.677 1.00 55.50 255 GLU A C 1
ATOM 2029 O O . GLU A 1 255 ? 3.267 -4.797 26.063 1.00 55.50 255 GLU A O 1
ATOM 2034 N N . LYS A 1 256 ? 1.568 -6.186 26.502 1.00 60.81 256 LYS A N 1
ATOM 2035 C CA . LYS A 1 256 ? 1.905 -6.403 27.921 1.00 60.81 256 LYS A CA 1
ATOM 2036 C C . LYS A 1 256 ? 3.294 -7.006 28.141 1.00 60.81 256 LYS A C 1
ATOM 2038 O O . LYS A 1 256 ? 3.883 -6.782 29.190 1.00 60.81 256 LYS A O 1
ATOM 2043 N N . VAL A 1 257 ? 3.781 -7.818 27.205 1.00 64.75 257 VAL A N 1
ATOM 2044 C CA . VAL A 1 257 ? 5.111 -8.438 27.252 1.00 64.75 257 VAL A CA 1
ATOM 2045 C C . VAL A 1 257 ? 6.156 -7.487 26.681 1.00 64.75 257 VAL A C 1
ATOM 2047 O O . VAL A 1 257 ? 7.227 -7.385 27.263 1.00 64.75 257 VAL A O 1
ATOM 2050 N N . THR A 1 258 ? 5.837 -6.744 25.617 1.00 64.50 258 THR A N 1
ATOM 2051 C CA . THR A 1 258 ? 6.725 -5.707 25.065 1.00 64.50 258 THR A CA 1
ATOM 2052 C C . THR A 1 258 ? 7.046 -4.641 26.111 1.00 64.50 258 THR A C 1
ATOM 2054 O O . THR A 1 258 ? 8.213 -4.380 26.361 1.00 64.50 258 THR A O 1
ATOM 2057 N N . ARG A 1 259 ? 6.034 -4.133 26.833 1.00 66.06 259 ARG A N 1
ATOM 2058 C CA . ARG A 1 259 ? 6.210 -3.156 27.928 1.00 66.06 259 ARG A CA 1
ATOM 2059 C C . ARG A 1 259 ? 7.029 -3.675 29.118 1.00 66.06 259 ARG A C 1
ATOM 2061 O O . ARG A 1 259 ? 7.453 -2.892 29.954 1.00 66.06 259 ARG A O 1
ATOM 2068 N N . ARG A 1 260 ? 7.193 -4.996 29.240 1.00 71.88 260 ARG A N 1
ATOM 2069 C CA . ARG A 1 260 ? 7.994 -5.630 30.299 1.00 71.88 260 ARG A CA 1
ATOM 2070 C C . ARG A 1 260 ? 9.448 -5.822 29.890 1.00 71.88 260 ARG A C 1
ATOM 2072 O O . ARG A 1 260 ? 10.279 -6.057 30.758 1.00 71.88 260 ARG A O 1
ATOM 2079 N N . ILE A 1 261 ? 9.758 -5.785 28.595 1.00 70.88 261 ILE A N 1
ATOM 2080 C CA . ILE A 1 261 ? 11.140 -5.850 28.127 1.00 70.88 261 ILE A CA 1
ATOM 2081 C C . ILE A 1 261 ? 11.744 -4.463 28.367 1.00 70.88 261 ILE A C 1
ATOM 2083 O O . ILE A 1 261 ? 11.250 -3.502 27.783 1.00 70.88 261 ILE A O 1
ATOM 2087 N N . PRO A 1 262 ? 12.784 -4.333 29.209 1.00 62.69 262 PRO A N 1
ATOM 2088 C CA . PRO A 1 262 ? 13.402 -3.038 29.461 1.00 62.69 262 PRO A CA 1
ATOM 2089 C C . PRO A 1 262 ? 13.999 -2.493 28.158 1.00 62.69 262 PRO A C 1
ATOM 2091 O O . PRO A 1 262 ? 14.862 -3.152 27.564 1.00 62.69 262 PRO A O 1
ATOM 2094 N N . THR A 1 263 ? 13.531 -1.328 27.711 1.00 56.00 263 THR A N 1
ATOM 2095 C CA . THR A 1 263 ? 14.107 -0.572 26.590 1.00 56.00 263 THR A CA 1
ATOM 2096 C C . THR A 1 263 ? 15.318 0.233 27.062 1.00 56.00 263 THR A C 1
ATOM 2098 O O . THR A 1 263 ? 15.369 0.666 28.207 1.00 56.00 263 THR A O 1
ATOM 2101 N N . VAL A 1 264 ? 16.299 0.450 26.180 1.00 44.44 264 VAL A N 1
ATOM 2102 C CA . VAL A 1 264 ? 17.586 1.116 26.494 1.00 44.44 264 VAL A CA 1
ATOM 2103 C C . VAL A 1 264 ? 17.424 2.597 26.904 1.00 44.44 264 VAL A C 1
ATOM 2105 O O . VAL A 1 264 ? 18.374 3.222 27.352 1.00 44.44 264 VAL A O 1
ATOM 2108 N N . SER A 1 265 ? 16.220 3.165 26.822 1.00 36.22 265 SER A N 1
ATOM 2109 C CA . SER A 1 265 ? 15.952 4.578 27.125 1.00 36.22 265 SER A CA 1
ATOM 2110 C C . SER A 1 265 ? 15.831 4.936 28.614 1.00 36.22 265 SER A C 1
ATOM 2112 O O . SER A 1 265 ? 15.774 6.121 28.910 1.00 36.22 265 SER A O 1
ATOM 2114 N N . ASP A 1 266 ? 15.834 3.970 29.541 1.00 32.09 266 ASP A N 1
ATOM 2115 C CA . ASP A 1 266 ? 15.705 4.239 30.992 1.00 32.09 266 ASP A CA 1
ATOM 2116 C C . ASP A 1 266 ? 17.051 4.218 31.748 1.00 32.09 266 ASP A C 1
ATOM 2118 O O . ASP A 1 266 ? 17.102 4.035 32.965 1.00 32.09 266 ASP A O 1
ATOM 2122 N N . GLN A 1 267 ? 18.167 4.389 31.037 1.00 28.67 267 GLN A N 1
ATOM 2123 C CA . GLN A 1 267 ? 19.482 4.598 31.645 1.00 28.67 267 GLN A CA 1
ATOM 2124 C C . GLN A 1 267 ? 20.157 5.830 31.043 1.00 28.67 267 GLN A C 1
ATOM 2126 O O . GLN A 1 267 ? 21.112 5.685 30.290 1.00 28.67 267 GLN A O 1
ATOM 2131 N N . HIS A 1 268 ? 19.641 7.017 31.372 1.00 27.72 268 HIS A N 1
ATOM 2132 C CA . HIS A 1 268 ? 20.405 8.247 31.631 1.00 27.72 268 HIS A CA 1
ATOM 2133 C C . HIS A 1 268 ? 19.531 9.263 32.365 1.00 27.72 268 HIS A C 1
ATOM 2135 O O . HIS A 1 268 ? 18.410 9.533 31.884 1.00 27.72 268 HIS A O 1
#

Sequence (268 aa):
PDPIRKEAEGSQGTSLNDLRVYEARVAQAHWKEYAKAVAALRPKSGFVSRRSPQRSWNNSAADPTNALLNYGYSLLESACRSAIVSVGLLPEIGFVHEVAPSKFPLAYDLQEPFRWLVDLSVIEVLRDGKLDRKRDFIVTENYHVRLRPTAAKTLIDRLSANFNRKVSVSGRSFAYETLIQEADRKLARHLTAPTGRFDLSCSFEVGESGHVTPELKDRVLSLTLAERKAAGISKTTWHYIRKRAENGRPLRLYEKVTRRIPTVSDQH

pLDDT: mean 82.23, std 15.06, range [27.72, 97.5]

Mean predicted aligned error: 11.32 Å

Organism: NCBI:txid410659

Radius of gyration: 21.33 Å; Cα contacts (8 Å, |Δi|>4): 293; chains: 1; bounding box: 50×48×61 Å

InterPro domains:
  IPR002729 CRISPR-associated protein Cas1 [PF01867] (13-158)
  IPR002729 CRISPR-associated protein Cas1 [TIGR00287] (11-192)
  IPR042206 CRISPR-associated endonuclease Cas1, C-terminal domain [G3DSA:1.20.120.920] (3-199)
  IPR050646 CRISPR-associated endonuclease Cas1 [PTHR34353] (14-192)

Solvent-accessible surface area (backbone atoms only — not comparable to full-atom values): 15475 Å² total; per-residue (Å²): 128,61,67,44,62,63,52,42,70,82,45,85,63,92,49,74,65,35,53,53,53,28,50,52,40,32,48,53,42,48,32,53,54,50,25,52,55,46,38,75,60,38,74,85,50,76,63,66,54,76,66,51,97,93,40,97,49,68,85,61,14,76,24,64,62,48,29,51,50,50,53,41,48,52,53,46,36,51,52,37,40,53,33,31,50,73,63,73,48,62,41,52,63,35,90,80,38,75,69,51,90,98,45,44,16,28,19,57,54,64,31,59,72,50,48,63,57,43,56,49,33,51,52,51,52,52,62,67,61,78,76,46,75,78,81,23,37,42,73,45,96,87,55,32,32,40,72,30,73,67,40,47,48,56,50,49,58,40,38,52,53,58,33,60,35,71,47,77,56,96,91,41,80,40,30,47,53,55,49,54,44,46,50,39,51,49,49,49,44,40,76,76,56,71,65,84,81,89,81,70,85,61,92,81,75,93,66,74,86,27,60,64,48,72,66,55,41,53,47,54,70,65,60,46,75,66,58,36,58,76,38,70,56,52,71,69,58,50,53,54,48,38,57,29,45,77,69,72,40,68,47,79,60,55,69,80,55,53,75,36,52,87,64,86,81,83,75,126

Nearest PDB structures (foldseek):
  6opm-assembly1_D  TM=9.476E-01  e=1.655E-11  Methanosarcina mazei
  6opm-assembly1_C  TM=8.251E-01  e=8.848E-12  Methanosarcina mazei
  4n06-assembly1_A  TM=8.393E-01  e=4.718E-07  Archaeoglobus fulgidus DSM 4304
  7mi4-assembly1_B  TM=8.441E-01  e=6.610E-07  Geobacter sulfurreducens PCA
  8d3q-assembly1_A  TM=8.429E-01  e=2.803E-06  Halalkalibacterium halodurans C-125

Foldseek 3Di:
DQQLVVQLPPQDDDDLVSVVVSVVSSQVSVQQVLVVLLCVLPVPQPRRGCDDPVDHDSCQALTPLSQQLNLLVVVQLVLLVVLLVVLVHQQQDADNDDRDPPHRNNSVVLCVLPSVLSSVLSSVLSNLVPDDQVPFWDQDPVSGIHGDPVSSVSSVVSSVLQQQQWDADPNDIDGVSVLSSVLSVLVSCCVVPNDPDRDSNDDDDPDDQQADDVQNLVLLCVQDPVLCVVLVPDPVRSVVQNVCSVVVHGRNDDPSSVVSRDHPVPPD